Protein 7KMU (pdb70)

Sequence (281 aa):
GAIKVGTWGGNGGSEWDMGPAYRIDSVKINAGDIIDAIEITFTRYGLTETQHYGGTGGEPHEIAFEDDGEYIMSMEGHVVDYFGLTIIGKLTLTTNRRTFGPFGAYEGTPFSIPVAEGKIAGFFGRAGSFIDAIGVYLMMPNAGAIKVGTWGGNGGSSEWDMGPAYRRIDSVKINAGDIIDAIEITFTRYGLTETQHYGGTGGEPHHEIAFEDGEYIMSMEGHVVDDYFGLTIIGKLTLTTNRRTFGPFGAYEGTPFSIPVAEGKIAGFFGRRAGSFIDAIGVYLMPN

Solvent-accessible surface area: 12244 Å² total; per-residue (Å²): 88,31,13,32,0,6,54,15,28,7,144,36,40,77,79,24,82,6,12,54,3,172,127,18,32,21,2,57,0,17,6,41,77,4,0,13,1,0,38,0,28,0,16,62,215,73,138,87,75,70,63,84,25,23,12,146,33,35,116,70,60,125,11,71,28,83,144,52,13,65,2,61,16,0,80,7,32,28,4,101,40,170,65,91,71,0,0,0,42,0,10,0,37,6,57,124,90,90,14,21,95,29,22,66,66,110,48,78,33,4,29,0,34,4,56,71,3,39,3,2,0,0,16,4,76,12,40,76,49,0,12,0,0,0,0,14,4,75,61,111,154,47,23,10,31,0,6,58,13,27,6,140,37,35,80,147,23,78,7,11,48,4,175,120,18,31,19,1,59,0,19,10,42,70,4,0,11,1,0,37,0,28,2,17,57,201,80,123,85,71,73,70,82,27,23,12,145,33,38,112,74,77,117,8,67,32,89,102,58,15,64,2,66,19,1,77,8,31,25,4,96,32,177,62,90,65,0,0,0,43,0,11,1,36,6,58,124,92,85,15,24,98,26,22,66,80,111,47,77,36,4,30,0,37,5,60,63,4,50,3,3,0,0,15,4,65,12,42,73,46,0,10,0,0,0,0,12,6,55,64,102

B-factor: mean 17.25, std 9.94, range [6.24, 67.49]

Radius of gyration: 19.01 Å; Cα contacts (8 Å, |Δi|>4): 914; chains: 2; bounding box: 43×46×56 Å

Structure (mmCIF, N/CA/C/O backbone):
data_7KMU
#
_entry.id   7KMU
#
_cell.length_a   52.526
_cell.length_b   52.526
_cell.length_c   221.307
_cell.angle_alpha   90.000
_cell.angle_beta   90.000
_cell.angle_gamma   90.000
#
_symmetry.space_group_name_H-M   'P 43 21 2'
#
loop_
_entity.id
_entity.type
_entity.pdbx_description
1 polymer 'Jacalin-type lectin domain-containing protein'
2 non-polymer 1,2-ETHANEDIOL
3 water water
#
loop_
_atom_site.group_PDB
_atom_site.id
_atom_site.type_symbol
_atom_site.label_atom_id
_atom_site.label_alt_id
_atom_site.label_comp_id
_atom_site.label_asym_id
_atom_site.label_entity_id
_atom_site.label_seq_id
_atom_site.pdbx_PDB_ins_code
_atom_site.Cartn_x
_atom_site.Cartn_y
_atom_site.Cartn_z
_atom_site.occupancy
_atom_site.B_iso_or_equiv
_atom_site.auth_seq_id
_atom_site.auth_comp_id
_atom_site.auth_asym_id
_atom_site.auth_atom_id
_atom_site.pdbx_PDB_model_num
ATOM 1 N N . GLY A 1 3 ? -10.302 -9.871 -4.497 1.00 30.70 3 GLY A N 1
ATOM 2 C CA . GLY A 1 3 ? -9.703 -8.596 -4.118 1.00 30.22 3 GLY A CA 1
ATOM 3 C C . GLY A 1 3 ? -8.204 -8.531 -4.327 1.00 32.11 3 GLY A C 1
ATOM 4 O O . GLY A 1 3 ? -7.649 -7.442 -4.494 1.00 32.89 3 GLY A O 1
ATOM 5 N N . ALA A 1 4 ? -7.531 -9.695 -4.310 1.00 25.84 4 ALA A N 1
ATOM 6 C CA . ALA A 1 4 ? -6.084 -9.764 -4.492 1.00 23.89 4 ALA A CA 1
ATOM 7 C C . ALA A 1 4 ? -5.706 -9.979 -5.960 1.00 21.99 4 ALA A C 1
ATOM 8 O O . ALA A 1 4 ? -6.568 -10.278 -6.798 1.00 21.03 4 ALA A O 1
ATOM 10 N N . ILE A 1 5 ? -4.413 -9.779 -6.272 1.00 14.72 5 ILE A N 1
ATOM 11 C CA . ILE A 1 5 ? -3.856 -10.050 -7.591 1.00 12.13 5 ILE A CA 1
ATOM 12 C C . ILE A 1 5 ? -2.862 -11.163 -7.370 1.00 12.78 5 ILE A C 1
ATOM 13 O O . ILE A 1 5 ? -1.821 -10.954 -6.749 1.00 12.42 5 ILE A O 1
ATOM 18 N N . LYS A 1 6 ? -3.219 -12.355 -7.833 1.00 9.65 6 LYS A N 1
ATOM 19 C CA . LYS A 1 6 ? -2.412 -13.560 -7.672 1.00 9.50 6 LYS A CA 1
ATOM 20 C C . LYS A 1 6 ? -2.074 -14.122 -9.040 1.00 12.16 6 LYS A C 1
ATOM 21 O O . LYS A 1 6 ? -2.975 -14.360 -9.850 1.00 11.78 6 LYS A O 1
ATOM 27 N N . VAL A 1 7 ? -0.782 -14.322 -9.310 1.00 10.24 7 VAL A N 1
ATOM 28 C CA . VAL A 1 7 ? -0.323 -14.877 -10.577 1.00 9.24 7 VAL A CA 1
ATOM 29 C C . VAL A 1 7 ? 0.412 -16.174 -10.283 1.00 11.37 7 VAL A C 1
ATOM 30 O O . VAL A 1 7 ? 1.314 -16.222 -9.446 1.00 11.01 7 VAL A O 1
ATOM 34 N N . GLY A 1 8 ? -0.030 -17.224 -10.947 1.00 9.58 8 GLY A N 1
ATOM 35 C CA . GLY A 1 8 ? 0.499 -18.557 -10.751 1.00 9.48 8 GLY A CA 1
ATOM 36 C C . GLY A 1 8 ? -0.653 -19.522 -10.556 1.00 13.39 8 GLY A C 1
ATOM 37 O O . GLY A 1 8 ? -1.795 -19.139 -10.791 1.00 13.69 8 GLY A O 1
ATOM 38 N N . THR A 1 9 ? -0.392 -20.761 -10.118 1.00 10.04 9 THR A N 1
ATOM 39 C CA . THR A 1 9 ? 0.964 -21.245 -9.882 1.00 9.34 9 THR A CA 1
ATOM 40 C C . THR A 1 9 ? 1.604 -21.750 -11.168 1.00 11.82 9 THR A C 1
ATOM 41 O O . THR A 1 9 ? 0.923 -21.967 -12.191 1.00 11.33 9 THR A O 1
ATOM 45 N N . TRP A 1 10 ? 2.927 -21.934 -11.099 1.00 8.74 10 TRP A N 1
ATOM 46 C CA . TRP A 1 10 ? 3.728 -22.673 -12.066 1.00 8.71 10 TRP A CA 1
ATOM 47 C C . TRP A 1 10 ? 4.228 -23.871 -11.254 1.00 11.72 10 TRP A C 1
ATOM 48 O O . TRP A 1 10 ? 4.664 -23.690 -10.110 1.00 10.26 10 TRP A O 1
ATOM 59 N N . GLY A 1 11 ? 4.122 -25.076 -11.817 1.00 9.50 11 GLY A N 1
ATOM 60 C CA . GLY A 1 11 ? 4.562 -26.286 -11.134 1.00 10.12 11 GLY A CA 1
ATOM 61 C C . GLY A 1 11 ? 3.515 -27.378 -11.193 1.00 13.10 11 GLY A C 1
ATOM 62 O O . GLY A 1 11 ? 2.495 -27.239 -11.880 1.00 14.55 11 GLY A O 1
ATOM 63 N N . GLY A 1 12 ? 3.762 -28.439 -10.436 1.00 11.21 12 GLY A N 1
ATOM 64 C CA . GLY A 1 12 ? 2.893 -29.612 -10.398 1.00 12.17 12 GLY A CA 1
ATOM 65 C C . GLY A 1 12 ? 1.725 -29.588 -9.433 1.00 15.63 12 GLY A C 1
ATOM 66 O O . GLY A 1 12 ? 1.459 -28.582 -8.763 1.00 14.32 12 GLY A O 1
ATOM 67 N N . ASN A 1 13 ? 1.008 -30.730 -9.373 1.00 14.17 13 ASN A N 1
ATOM 68 C CA . ASN A 1 13 ? -0.180 -30.911 -8.537 1.00 14.54 13 ASN A CA 1
ATOM 69 C C . ASN A 1 13 ? 0.097 -31.683 -7.248 1.00 15.49 13 ASN A C 1
ATOM 70 O O . ASN A 1 13 ? -0.838 -31.936 -6.479 1.00 15.27 13 ASN A O 1
ATOM 75 N N . GLY A 1 14 ? 1.365 -32.004 -7.002 1.00 12.54 14 GLY A N 1
ATOM 76 C CA . GLY A 1 14 ? 1.788 -32.708 -5.793 1.00 12.46 14 GLY A CA 1
ATOM 77 C C . GLY A 1 14 ? 1.813 -31.806 -4.573 1.00 15.74 14 GLY A C 1
ATOM 78 O O . GLY A 1 14 ? 1.512 -30.612 -4.665 1.00 14.26 14 GLY A O 1
ATOM 79 N N . GLY A 1 15 ? 2.139 -32.390 -3.426 1.00 13.27 15 GLY A N 1
ATOM 80 C CA . GLY A 1 15 ? 2.221 -31.672 -2.160 1.00 13.03 15 GLY A CA 1
ATOM 81 C C . GLY A 1 15 ? 0.912 -31.086 -1.660 1.00 15.20 15 GLY A C 1
ATOM 82 O O . GLY A 1 15 ? -0.170 -31.418 -2.161 1.00 14.28 15 GLY A O 1
ATOM 83 N N . SER A 1 16 ? 1.009 -30.186 -0.665 1.00 12.26 16 SER A N 1
ATOM 84 C CA . SER A 1 16 ? -0.148 -29.511 -0.082 1.00 11.65 16 SER A CA 1
ATOM 85 C C . SER A 1 16 ? -0.093 -28.037 -0.408 1.00 13.51 16 SER A C 1
ATOM 86 O O . SER A 1 16 ? 1.001 -27.449 -0.447 1.00 13.10 16 SER A O 1
ATOM 89 N N . GLU A 1 17 ? -1.258 -27.422 -0.552 1.00 12.47 17 GLU A N 1
ATOM 90 C CA . GLU A 1 17 ? -1.350 -25.993 -0.819 1.00 13.03 17 GLU A CA 1
ATOM 91 C C . GLU A 1 17 ? -0.826 -25.182 0.368 1.00 14.83 17 GLU A C 1
ATOM 92 O O . GLU A 1 17 ? -1.050 -25.531 1.537 1.00 14.06 17 GLU A O 1
ATOM 94 N N . TRP A 1 18 ? -0.101 -24.106 0.054 1.00 11.10 18 TRP A N 1
ATOM 95 C CA . TRP A 1 18 ? 0.380 -23.170 1.060 1.00 10.93 18 TRP A CA 1
ATOM 96 C C . TRP A 1 18 ? 0.156 -21.771 0.540 1.00 12.98 18 TRP A C 1
ATOM 97 O O . TRP A 1 18 ? 0.065 -21.562 -0.672 1.00 12.40 18 TRP A O 1
ATOM 108 N N . ASP A 1 19 ? 0.012 -20.819 1.453 1.00 11.33 19 ASP A N 1
ATOM 109 C CA . ASP A 1 19 ? -0.322 -19.458 1.094 1.00 10.68 19 ASP A CA 1
ATOM 110 C C . ASP A 1 19 ? 0.134 -18.510 2.182 1.00 14.98 19 ASP A C 1
ATOM 111 O O . ASP A 1 19 ? -0.428 -18.485 3.275 1.00 16.07 19 ASP A O 1
ATOM 116 N N . MET A 1 20 ? 1.161 -17.721 1.875 1.00 11.21 20 MET A N 1
ATOM 117 C CA . MET A 1 20 ? 1.722 -16.736 2.789 1.00 11.11 20 MET A CA 1
ATOM 118 C C . MET A 1 20 ? 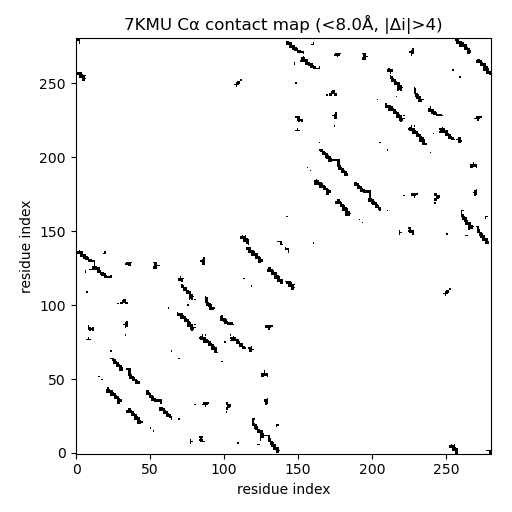0.810 -15.510 2.916 1.00 14.88 20 MET A C 1
ATOM 119 O O . MET A 1 20 ? 0.776 -14.861 3.967 1.00 14.73 20 MET A O 1
ATOM 124 N N . GLY A 1 21 ? 0.101 -15.186 1.845 1.00 12.70 21 GLY A N 1
ATOM 125 C CA . GLY A 1 21 ? -0.666 -13.953 1.753 1.00 12.41 21 GLY A CA 1
ATOM 126 C C . GLY A 1 21 ? 0.270 -12.799 1.403 1.00 14.19 21 GLY A C 1
ATOM 127 O O . GLY A 1 21 ? 1.501 -12.954 1.373 1.00 14.10 21 GLY A O 1
ATOM 128 N N . PRO A 1 22 ? -0.279 -11.608 1.117 1.00 12.69 22 PRO A N 1
ATOM 129 C CA . PRO A 1 22 ? 0.587 -10.460 0.811 1.00 12.21 22 PRO A CA 1
ATOM 130 C C . PRO A 1 22 ? 1.142 -9.829 2.094 1.00 15.45 22 PRO A C 1
ATOM 131 O O . PRO A 1 22 ? 0.487 -9.879 3.143 1.00 16.42 22 PRO A O 1
ATOM 135 N N . ALA A 1 23 ? 2.330 -9.236 2.020 1.00 12.27 23 ALA A N 1
ATOM 136 C CA . ALA A 1 23 ? 2.927 -8.585 3.188 1.00 13.07 23 ALA A CA 1
ATOM 137 C C . ALA A 1 23 ? 3.169 -7.120 2.901 1.00 17.67 23 ALA A C 1
ATOM 138 O O . ALA A 1 23 ? 3.410 -6.738 1.754 1.00 17.68 23 ALA A O 1
ATOM 140 N N . TYR A 1 24 ? 3.198 -6.311 3.959 1.00 14.85 24 TYR A N 1
ATOM 141 C CA . TYR A 1 24 ? 3.527 -4.891 3.852 1.00 14.06 24 TYR A CA 1
ATOM 142 C C . TYR A 1 24 ? 4.999 -4.752 3.414 1.00 15.82 24 TYR A C 1
ATOM 143 O O . TYR A 1 24 ? 5.335 -3.899 2.585 1.00 15.27 24 TYR A O 1
ATOM 152 N N . ARG A 1 25 ? 5.874 -5.609 3.969 1.00 13.56 25 ARG A N 1
ATOM 153 C CA . ARG A 1 25 ? 7.296 -5.598 3.671 1.00 13.25 25 ARG A CA 1
ATOM 154 C C . ARG A 1 25 ? 7.852 -7.007 3.801 1.00 15.34 25 ARG A C 1
ATOM 155 O O . ARG A 1 25 ? 7.532 -7.721 4.755 1.00 13.38 25 ARG A O 1
ATOM 163 N N . ILE A 1 26 ? 8.663 -7.419 2.823 1.00 12.67 26 ILE A N 1
ATOM 164 C CA . ILE A 1 26 ? 9.372 -8.692 2.884 1.00 12.26 26 ILE A CA 1
ATOM 165 C C . ILE A 1 26 ? 10.756 -8.358 3.429 1.00 14.74 26 ILE A C 1
ATOM 166 O O . ILE A 1 26 ? 11.468 -7.505 2.875 1.00 15.06 26 ILE A O 1
ATOM 171 N N . ASP A 1 27 ? 11.121 -8.999 4.541 1.00 12.03 27 ASP A N 1
ATOM 172 C CA . ASP A 1 27 ? 12.380 -8.730 5.237 1.00 11.60 27 ASP A CA 1
ATOM 173 C C . ASP A 1 27 ? 13.546 -9.569 4.747 1.00 15.49 27 ASP A C 1
ATOM 174 O O . ASP A 1 27 ? 14.648 -9.046 4.594 1.00 16.31 27 ASP A O 1
ATOM 179 N N . SER A 1 28 ? 13.319 -10.868 4.538 1.00 12.06 28 SER A N 1
ATOM 180 C CA . SER A 1 28 ? 14.379 -11.779 4.111 1.00 10.81 28 SER A CA 1
ATOM 181 C C . SER A 1 28 ? 13.781 -13.046 3.512 1.00 13.02 28 SER A C 1
ATOM 182 O O . SER A 1 28 ? 12.630 -13.397 3.797 1.00 11.16 28 SER A O 1
ATOM 185 N N . VAL A 1 29 ? 14.567 -13.721 2.649 1.00 10.15 29 VAL A N 1
ATOM 186 C CA . VAL A 1 29 ? 14.159 -14.962 2.007 1.00 10.04 29 VAL A CA 1
ATOM 187 C C . VAL A 1 29 ? 15.306 -15.938 2.110 1.00 12.74 29 VAL A C 1
ATOM 188 O O . VAL A 1 29 ? 16.468 -15.542 1.987 1.00 12.38 29 VAL A O 1
ATOM 192 N N . LYS A 1 30 ? 14.980 -17.197 2.374 1.00 9.56 30 LYS A N 1
ATOM 193 C CA . LYS A 1 30 ? 15.930 -18.295 2.372 1.00 9.82 30 LYS A CA 1
ATOM 194 C C . LYS A 1 30 ? 15.399 -19.369 1.433 1.00 12.87 30 LYS A C 1
ATOM 195 O O . LYS A 1 30 ? 14.266 -19.846 1.593 1.00 12.41 30 LYS A O 1
ATOM 201 N N . ILE A 1 31 ? 16.223 -19.758 0.457 1.00 9.90 31 ILE A N 1
ATOM 202 C CA . ILE A 1 31 ? 15.892 -20.849 -0.452 1.00 8.88 31 ILE A CA 1
ATOM 203 C C . ILE A 1 31 ? 16.853 -22.000 -0.185 1.00 11.32 31 ILE A C 1
ATOM 204 O O . ILE A 1 31 ? 18.053 -21.764 -0.139 1.00 12.33 31 ILE A O 1
ATOM 209 N N . ASN A 1 32 ? 16.328 -23.208 0.000 1.00 9.73 32 ASN A N 1
ATOM 210 C CA . ASN A 1 32 ? 17.155 -24.419 0.139 1.00 10.25 32 ASN A CA 1
ATOM 211 C C . ASN A 1 32 ? 17.060 -25.143 -1.178 1.00 12.19 32 ASN A C 1
ATOM 212 O O . ASN A 1 32 ? 15.954 -25.393 -1.681 1.00 10.91 32 ASN A O 1
ATOM 217 N N . ALA A 1 33 ? 18.226 -25.502 -1.740 1.00 11.98 33 ALA A N 1
ATOM 218 C CA . ALA A 1 33 ? 18.236 -26.155 -3.041 1.00 12.24 33 ALA A CA 1
ATOM 219 C C . ALA A 1 33 ? 19.432 -27.069 -3.200 1.00 14.86 33 ALA A C 1
ATOM 220 O O . ALA A 1 33 ? 20.499 -26.791 -2.664 1.00 14.18 33 ALA A O 1
ATOM 222 N N . GLY A 1 34 ? 19.229 -28.131 -3.963 1.00 13.59 34 GLY A N 1
ATOM 223 C CA . GLY A 1 34 ? 20.289 -29.058 -4.357 1.00 13.61 34 GLY A CA 1
ATOM 224 C C . GLY A 1 34 ? 20.120 -29.188 -5.850 1.00 16.19 34 GLY A C 1
ATOM 225 O O . GLY A 1 34 ? 20.252 -28.196 -6.582 1.00 15.74 34 GLY A O 1
ATOM 226 N N . ASP A 1 35 ? 19.705 -30.377 -6.304 1.00 14.53 35 ASP A N 1
ATOM 227 C CA . ASP A 1 35 ? 19.367 -30.560 -7.714 1.00 14.21 35 ASP A CA 1
ATOM 228 C C . ASP A 1 35 ? 18.078 -29.781 -8.023 1.00 15.33 35 ASP A C 1
ATOM 229 O O . ASP A 1 35 ? 17.895 -29.324 -9.150 1.00 14.23 35 ASP A O 1
ATOM 234 N N . ILE A 1 36 ? 17.174 -29.651 -7.030 1.00 11.98 36 ILE A N 1
ATOM 235 C CA . ILE A 1 36 ? 15.901 -28.948 -7.229 1.00 10.16 36 ILE A CA 1
ATOM 236 C C . ILE A 1 36 ? 15.647 -27.970 -6.056 1.00 11.97 36 ILE A C 1
ATOM 237 O O . ILE A 1 36 ? 16.522 -27.810 -5.205 1.00 11.94 36 ILE A O 1
ATOM 242 N N . ILE A 1 37 ? 14.462 -27.315 -6.017 1.00 10.04 37 ILE A N 1
ATOM 243 C CA . ILE A 1 37 ? 14.115 -26.397 -4.914 1.00 9.19 37 ILE A CA 1
ATOM 244 C C . ILE A 1 37 ? 13.391 -27.179 -3.812 1.00 10.83 37 ILE A C 1
ATOM 245 O O . ILE A 1 37 ? 12.235 -27.587 -3.965 1.00 10.66 37 ILE A O 1
ATOM 250 N N . ASP A 1 38 ? 14.103 -27.410 -2.709 1.00 9.95 38 ASP A N 1
ATOM 251 C CA . ASP A 1 38 ? 13.576 -28.151 -1.566 1.00 9.82 38 ASP A CA 1
ATOM 252 C C . ASP A 1 38 ? 12.650 -27.304 -0.715 1.00 12.38 38 ASP A C 1
ATOM 253 O O . ASP A 1 38 ? 11.650 -27.818 -0.208 1.00 11.59 38 ASP A O 1
ATOM 258 N N . ALA A 1 39 ? 13.004 -26.025 -0.511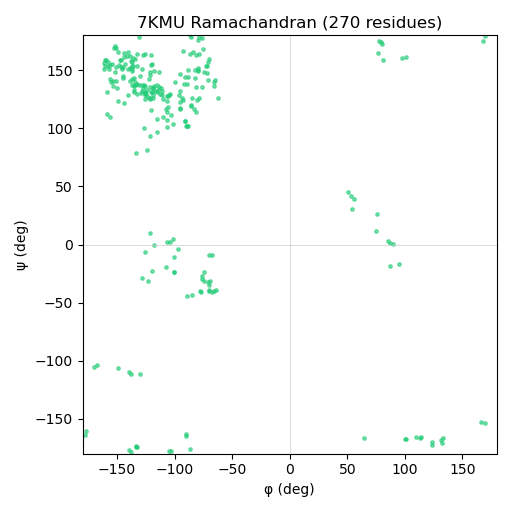 1.00 10.31 39 ALA A N 1
ATOM 259 C CA . ALA A 1 39 ? 12.243 -25.172 0.393 1.00 9.77 39 ALA A CA 1
ATOM 260 C C . ALA A 1 39 ? 12.408 -23.701 0.131 1.00 12.25 39 ALA A C 1
ATOM 261 O O . ALA A 1 39 ? 13.426 -23.251 -0.398 1.00 10.92 39 ALA A O 1
ATOM 263 N N . ILE A 1 40 ? 11.407 -22.931 0.590 1.00 10.19 40 ILE A N 1
ATOM 264 C CA . ILE A 1 40 ? 11.445 -21.476 0.591 1.00 10.80 40 ILE A CA 1
ATOM 265 C C . ILE A 1 40 ? 10.935 -21.014 1.955 1.00 13.75 40 ILE A C 1
ATOM 266 O O . ILE A 1 40 ? 9.932 -21.527 2.459 1.00 13.18 40 ILE A O 1
ATOM 271 N N . GLU A 1 41 ? 11.656 -20.085 2.559 1.00 10.30 41 GLU A N 1
ATOM 272 C CA . GLU A 1 41 ? 11.303 -19.515 3.855 1.00 10.00 41 GLU A CA 1
ATOM 273 C C . GLU A 1 41 ? 11.290 -18.014 3.699 1.00 12.19 41 GLU A C 1
ATOM 274 O O . GLU A 1 41 ? 12.206 -17.447 3.101 1.00 10.69 41 GLU A O 1
ATOM 280 N N . ILE A 1 42 ? 10.245 -17.361 4.229 1.00 9.65 42 ILE A N 1
ATOM 281 C CA . ILE A 1 42 ? 10.113 -15.911 4.110 1.00 9.11 42 ILE A CA 1
ATOM 282 C C . ILE A 1 42 ? 9.873 -15.279 5.480 1.00 11.35 42 ILE A C 1
ATOM 283 O O . ILE A 1 42 ? 8.997 -15.743 6.213 1.00 11.17 42 ILE A O 1
ATOM 288 N N . THR A 1 43 ? 10.630 -14.209 5.812 1.00 9.87 43 THR A N 1
ATOM 289 C CA . THR A 1 43 ? 10.368 -13.415 7.011 1.00 9.85 43 THR A CA 1
ATOM 290 C C . THR A 1 43 ? 9.771 -12.126 6.462 1.00 13.40 43 THR A C 1
ATOM 291 O O . THR A 1 43 ? 10.344 -11.505 5.555 1.00 11.58 43 THR A O 1
ATOM 295 N N . PHE A 1 44 ? 8.607 -11.736 6.979 1.00 10.73 44 PHE A N 1
ATOM 296 C CA . PHE A 1 44 ? 7.922 -10.560 6.460 1.00 9.65 44 PHE A CA 1
ATOM 297 C C . PHE A 1 44 ? 7.225 -9.812 7.596 1.00 12.29 44 PHE A C 1
ATOM 298 O O . PHE A 1 44 ? 7.029 -10.374 8.675 1.00 12.17 44 PHE A O 1
ATOM 306 N N . THR A 1 45 ? 6.819 -8.571 7.335 1.00 10.68 45 THR A N 1
ATOM 307 C CA . THR A 1 45 ? 6.145 -7.753 8.332 1.00 10.23 45 THR A CA 1
ATOM 308 C C . THR A 1 45 ? 4.827 -7.256 7.759 1.00 14.30 45 THR A C 1
ATOM 309 O O . THR A 1 45 ? 4.764 -6.851 6.592 1.00 14.68 45 THR A O 1
ATOM 313 N N . ARG A 1 46 ? 3.769 -7.309 8.578 1.00 10.88 46 ARG A N 1
ATOM 314 C CA . ARG A 1 46 ? 2.468 -6.771 8.214 1.00 10.62 46 ARG A CA 1
ATOM 315 C C . ARG A 1 46 ? 1.684 -6.437 9.462 1.00 11.77 46 ARG A C 1
ATOM 316 O O . ARG A 1 46 ? 1.768 -7.150 10.469 1.00 10.49 46 ARG A O 1
ATOM 324 N N . TYR A 1 47 ? 0.940 -5.322 9.398 1.00 10.43 47 TYR A N 1
ATOM 325 C CA . TYR A 1 47 ? 0.075 -4.838 10.488 1.00 10.03 47 TYR A CA 1
ATOM 326 C C . TYR A 1 47 ? 0.822 -4.688 11.806 1.00 12.05 47 TYR A C 1
ATOM 327 O O . TYR A 1 47 ? 0.235 -4.846 12.873 1.00 11.85 47 TYR A O 1
ATOM 336 N N . GLY A 1 48 ? 2.112 -4.374 11.712 1.00 9.81 48 GLY A N 1
ATOM 337 C CA . GLY A 1 48 ? 2.955 -4.121 12.874 1.00 9.71 48 GLY A CA 1
ATOM 338 C C . GLY A 1 48 ? 3.663 -5.325 13.462 1.00 13.75 48 GLY A C 1
ATOM 339 O O . GLY A 1 48 ? 4.384 -5.180 14.453 1.00 14.24 48 GLY A O 1
ATOM 340 N N . LEU A 1 49 ? 3.472 -6.514 12.865 1.00 11.09 49 LEU A N 1
ATOM 341 C CA . LEU A 1 49 ? 4.090 -7.743 13.367 1.00 11.62 49 LEU A CA 1
ATOM 342 C C . LEU A 1 49 ? 4.954 -8.426 12.318 1.00 13.65 49 LEU A C 1
ATOM 343 O O . LEU A 1 49 ? 4.580 -8.489 11.148 1.00 12.57 49 LEU A O 1
ATOM 348 N N . THR A 1 50 ? 6.074 -9.000 12.758 1.00 10.26 50 THR A N 1
ATOM 349 C CA . THR A 1 50 ? 6.988 -9.748 11.899 1.00 10.45 50 THR A CA 1
ATOM 350 C C . THR A 1 50 ? 6.708 -11.239 12.093 1.00 13.98 50 THR A C 1
ATOM 351 O O . THR A 1 50 ? 6.487 -11.692 13.220 1.00 13.76 50 THR A O 1
ATOM 355 N N . GLU A 1 51 ? 6.735 -11.999 11.000 1.00 12.08 51 GLU A N 1
ATOM 356 C CA . GLU A 1 51 ? 6.473 -13.428 11.025 1.00 12.47 51 GLU A CA 1
ATOM 357 C C . GLU A 1 51 ? 7.430 -14.150 10.072 1.00 13.24 51 GLU A C 1
ATOM 358 O O . GLU A 1 51 ? 7.862 -13.557 9.086 1.00 12.54 51 GLU A O 1
ATOM 364 N N . THR A 1 52 ? 7.760 -15.410 10.382 1.00 10.91 52 THR A N 1
ATOM 365 C CA . THR A 1 52 ? 8.561 -16.254 9.509 1.00 10.59 52 THR A CA 1
ATOM 366 C C . THR A 1 52 ? 7.734 -17.481 9.133 1.00 13.92 52 THR A C 1
ATOM 367 O O . THR A 1 52 ? 7.142 -18.127 10.007 1.00 13.32 52 THR A O 1
ATOM 371 N N . GLN A 1 53 ? 7.691 -17.808 7.828 1.00 10.46 53 GLN A N 1
ATOM 372 C CA . GLN A 1 53 ? 6.974 -18.986 7.352 1.00 10.29 53 GLN A CA 1
ATOM 373 C C . GLN A 1 53 ? 7.895 -19.812 6.463 1.00 13.13 53 GLN A C 1
ATOM 374 O O . GLN A 1 53 ? 8.550 -19.253 5.588 1.00 12.66 53 GLN A O 1
ATOM 380 N N . HIS A 1 54 ? 7.978 -21.127 6.721 1.00 12.40 54 HIS A N 1
ATOM 381 C CA . HIS A 1 54 ? 8.805 -22.070 5.961 1.00 11.50 54 HIS A CA 1
ATOM 382 C C . HIS A 1 54 ? 7.883 -23.012 5.202 1.00 14.50 54 HIS A C 1
ATOM 383 O O . HIS A 1 54 ? 6.916 -23.527 5.769 1.00 13.71 54 HIS A O 1
ATOM 390 N N . TYR A 1 55 ? 8.199 -23.242 3.913 1.00 11.73 55 TYR A N 1
ATOM 391 C CA . TYR A 1 55 ? 7.439 -24.114 3.023 1.00 11.57 55 TYR A CA 1
ATOM 392 C C . TYR A 1 55 ? 8.398 -25.104 2.377 1.00 13.88 55 TYR A C 1
ATOM 393 O O . TYR A 1 55 ? 9.491 -24.719 1.979 1.00 12.76 55 TYR A O 1
ATOM 402 N N . GLY A 1 56 ? 7.997 -26.367 2.295 1.00 12.03 56 GLY A N 1
ATOM 403 C CA . GLY A 1 56 ? 8.848 -27.406 1.729 1.00 12.17 56 GLY A CA 1
ATOM 404 C C . GLY A 1 56 ? 9.548 -28.253 2.773 1.00 17.37 56 GLY A C 1
ATOM 405 O O . GLY A 1 56 ? 9.222 -28.176 3.964 1.00 18.08 56 GLY A O 1
ATOM 406 N N . GLY A 1 57 ? 10.530 -29.029 2.322 1.00 14.16 57 GLY A N 1
ATOM 407 C CA . GLY A 1 57 ? 11.253 -29.981 3.153 1.00 15.16 57 GLY A CA 1
ATOM 408 C C . GLY A 1 57 ? 12.498 -29.494 3.861 1.00 16.57 57 GLY A C 1
ATOM 409 O O . GLY A 1 57 ? 12.737 -28.288 3.988 1.00 15.24 57 GLY A O 1
ATOM 410 N N . THR A 1 58 ? 13.314 -30.471 4.310 1.00 16.53 58 THR A N 1
ATOM 411 C CA . THR A 1 58 ? 14.522 -30.252 5.103 1.00 17.12 58 THR A CA 1
ATOM 412 C C . THR A 1 58 ? 15.821 -30.329 4.307 1.00 20.13 58 THR A C 1
ATOM 413 O O . THR A 1 58 ? 16.870 -29.947 4.827 1.00 20.73 58 THR A O 1
ATOM 417 N N . GLY A 1 59 ? 15.742 -30.801 3.065 1.00 16.25 59 GLY A N 1
ATOM 418 C CA . GLY A 1 59 ? 16.919 -30.975 2.228 1.00 16.03 59 GLY A CA 1
ATOM 419 C C . GLY A 1 59 ? 17.440 -29.715 1.575 1.00 18.10 59 GLY A C 1
ATOM 420 O O . GLY A 1 59 ? 16.846 -28.638 1.689 1.00 16.20 59 GLY A O 1
ATOM 421 N N . GLY A 1 60 ? 18.562 -29.870 0.886 1.00 15.32 60 GLY A N 1
ATOM 422 C CA . GLY A 1 60 ? 19.197 -28.805 0.131 1.00 13.92 60 GLY A CA 1
ATOM 423 C C . GLY A 1 60 ? 20.050 -27.848 0.931 1.00 17.24 60 GLY A C 1
ATOM 424 O O . GLY A 1 60 ? 19.906 -27.707 2.153 1.00 16.82 60 GLY A O 1
ATOM 425 N N . GLU A 1 61 ? 20.954 -27.181 0.220 1.00 13.45 61 GLU A N 1
ATOM 426 C CA . GLU A 1 61 ? 21.852 -26.195 0.778 1.00 13.38 61 GLU A CA 1
ATOM 427 C C . GLU A 1 61 ? 21.102 -24.860 0.908 1.00 16.32 61 GLU A C 1
ATOM 428 O O . GLU A 1 61 ? 20.415 -24.444 -0.044 1.00 13.47 61 GLU A O 1
ATOM 434 N N . PRO A 1 62 ? 21.237 -24.158 2.051 1.00 13.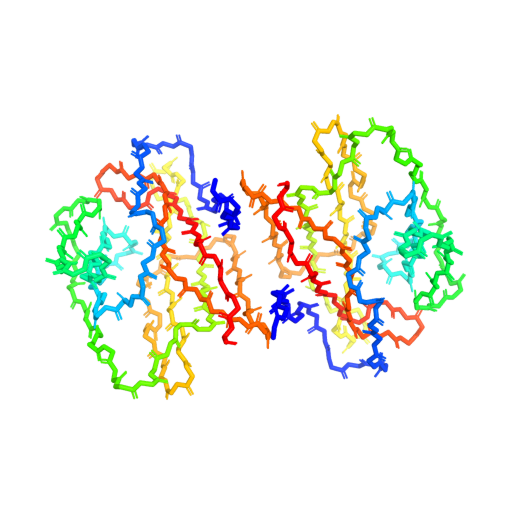61 62 PRO A N 1
ATOM 435 C CA . PRO A 1 62 ? 20.525 -22.883 2.206 1.00 13.96 62 PRO A CA 1
ATOM 436 C C . PRO A 1 62 ? 21.235 -21.706 1.551 1.00 16.76 62 PRO A C 1
ATOM 437 O O . PRO A 1 62 ? 22.466 -21.659 1.479 1.00 17.15 62 PRO A O 1
ATOM 441 N N . HIS A 1 63 ? 20.438 -20.727 1.101 1.00 13.09 63 HIS A N 1
ATOM 442 C CA . HIS A 1 63 ? 20.897 -19.489 0.497 1.00 12.55 63 HIS A CA 1
ATOM 443 C C . HIS A 1 63 ? 19.969 -18.429 1.052 1.00 15.39 63 HIS A C 1
ATOM 444 O O . HIS A 1 63 ? 18.756 -18.625 0.997 1.00 13.19 63 HIS A O 1
ATOM 451 N N . GLU A 1 64 ? 20.516 -17.336 1.599 1.00 13.10 64 GLU A N 1
ATOM 452 C CA . GLU A 1 64 ? 19.718 -16.310 2.264 1.00 13.51 64 GLU A CA 1
ATOM 453 C C . GLU A 1 64 ? 20.030 -14.901 1.785 1.00 16.78 64 GLU A C 1
ATOM 454 O O . GLU A 1 64 ? 21.185 -14.570 1.495 1.00 17.68 64 GLU A O 1
ATOM 460 N N . ILE A 1 65 ? 18.988 -14.055 1.734 1.00 13.00 65 ILE A N 1
ATOM 461 C CA . ILE A 1 65 ? 19.102 -12.639 1.379 1.00 12.69 65 ILE A CA 1
ATOM 462 C C . ILE A 1 65 ? 18.319 -11.823 2.402 1.00 16.95 65 ILE A C 1
ATOM 463 O O . ILE A 1 65 ? 17.166 -12.155 2.684 1.00 16.24 65 ILE A O 1
ATOM 468 N N . ALA A 1 66 ? 18.945 -10.782 2.971 1.00 15.04 66 ALA A N 1
ATOM 469 C CA . ALA A 1 66 ? 18.268 -9.863 3.890 1.00 15.55 66 ALA A CA 1
ATOM 470 C C . ALA A 1 66 ? 18.051 -8.582 3.088 1.00 16.69 66 ALA A C 1
ATOM 471 O O . ALA A 1 66 ? 19.017 -7.972 2.611 1.00 16.18 66 ALA A O 1
ATOM 473 N N . PHE A 1 67 ? 16.787 -8.193 2.882 1.00 12.56 67 PHE A N 1
ATOM 474 C CA . PHE A 1 67 ? 16.485 -7.044 2.055 1.00 13.05 67 PHE A CA 1
ATOM 475 C C . PHE A 1 67 ? 16.875 -5.724 2.697 1.00 16.55 67 PHE A C 1
ATOM 476 O O . PHE A 1 67 ? 16.757 -5.545 3.913 1.00 16.90 67 PHE A O 1
ATOM 484 N N . GLU A 1 68 ? 17.376 -4.817 1.862 1.00 13.36 68 GLU A N 1
ATOM 485 C CA . GLU A 1 68 ? 17.754 -3.486 2.314 1.00 13.00 68 GLU A CA 1
ATOM 486 C C . GLU A 1 68 ? 16.488 -2.660 2.443 1.00 18.14 68 GLU A C 1
ATOM 487 O O . GLU A 1 68 ? 15.439 -3.033 1.891 1.00 17.73 68 GLU A O 1
ATOM 493 N N . ASP A 1 69 ? 16.565 -1.522 3.156 1.00 15.39 69 ASP A N 1
ATOM 494 C CA A ASP A 1 69 ? 15.433 -0.606 3.258 0.50 15.90 69 ASP A CA 1
ATOM 495 C CA B ASP A 1 69 ? 15.409 -0.643 3.246 0.50 15.45 69 ASP A CA 1
ATOM 496 C C . ASP A 1 69 ? 15.196 -0.040 1.844 1.00 19.90 69 ASP A C 1
ATOM 497 O O . ASP A 1 69 ? 16.149 0.395 1.195 1.00 20.06 69 ASP A O 1
ATOM 506 N N . GLY A 1 70 ? 13.962 -0.106 1.351 1.00 17.97 70 GLY A N 1
ATOM 507 C CA . GLY A 1 70 ? 13.637 0.379 0.012 1.00 17.42 70 GLY A CA 1
ATOM 508 C C . GLY A 1 70 ? 13.855 -0.661 -1.082 1.00 20.74 70 GLY A C 1
ATOM 509 O O . GLY A 1 70 ? 13.681 -0.351 -2.265 1.00 21.35 70 GLY A O 1
ATOM 510 N N . GLU A 1 71 ? 14.279 -1.888 -0.698 1.00 15.56 71 GLU A N 1
ATOM 511 C CA . GLU A 1 71 ? 14.508 -2.988 -1.642 1.00 14.72 71 GLU A CA 1
ATOM 512 C C . GLU A 1 71 ? 13.265 -3.872 -1.673 1.00 17.28 71 GLU A C 1
ATOM 513 O O . GLU A 1 71 ? 12.751 -4.273 -0.625 1.00 17.33 71 GLU A O 1
ATOM 519 N N . TYR A 1 72 ? 12.757 -4.132 -2.886 1.00 13.32 72 TYR A N 1
ATOM 520 C CA . TYR A 1 72 ? 11.547 -4.937 -3.078 1.00 12.08 72 TYR A CA 1
ATOM 521 C C . TYR A 1 72 ? 11.752 -5.942 -4.195 1.00 12.30 72 TYR A C 1
ATOM 522 O O . TYR A 1 72 ? 12.620 -5.754 -5.044 1.00 12.38 72 TYR A O 1
ATOM 531 N N . ILE A 1 73 ? 10.934 -6.993 -4.211 1.00 9.71 73 ILE A N 1
ATOM 532 C CA . ILE A 1 73 ? 11.045 -8.032 -5.238 1.00 8.68 73 ILE A CA 1
ATOM 533 C C . ILE A 1 73 ? 10.357 -7.569 -6.514 1.00 11.07 73 ILE A C 1
ATOM 534 O O . ILE A 1 73 ? 9.183 -7.197 -6.482 1.00 11.15 73 ILE A O 1
ATOM 539 N N . MET A 1 74 ? 11.109 -7.571 -7.619 1.00 9.64 74 MET A N 1
ATOM 540 C CA . MET A 1 74 ? 10.683 -7.104 -8.947 1.00 11.79 74 MET A CA 1
ATOM 541 C C . MET A 1 74 ? 10.450 -8.227 -9.935 1.00 12.67 74 MET A C 1
ATOM 542 O O . MET A 1 74 ? 9.856 -7.979 -10.981 1.00 12.75 74 MET A O 1
ATOM 547 N N . SER A 1 75 ? 10.995 -9.423 -9.686 1.00 8.71 75 SER A N 1
ATOM 548 C CA . SER A 1 75 ? 10.828 -10.518 -10.644 1.00 8.01 75 SER A CA 1
ATOM 549 C C . SER A 1 75 ? 11.091 -11.842 -9.976 1.00 10.51 75 SER A C 1
ATOM 550 O O . SER A 1 75 ? 11.807 -11.919 -8.977 1.00 9.38 75 SER A O 1
ATOM 553 N N . MET A 1 76 ? 10.471 -12.894 -10.523 1.00 7.92 76 MET A N 1
ATOM 554 C CA . MET A 1 76 ? 10.727 -14.270 -10.141 1.00 7.29 76 MET A CA 1
ATOM 555 C C . MET A 1 76 ? 10.837 -15.057 -11.429 1.00 10.19 76 MET A C 1
ATOM 556 O O . MET A 1 76 ? 10.048 -14.835 -12.345 1.00 9.48 76 MET A O 1
ATOM 561 N N . GLU A 1 77 ? 11.819 -15.953 -11.531 1.00 8.09 77 GLU A N 1
ATOM 562 C CA . GLU A 1 77 ? 11.927 -16.788 -12.729 1.00 8.36 77 GLU A CA 1
ATOM 563 C C . GLU A 1 77 ? 12.462 -18.159 -12.347 1.00 9.74 77 GLU A C 1
ATOM 564 O O . GLU A 1 77 ? 13.187 -18.292 -11.361 1.00 9.52 77 GLU A O 1
ATOM 570 N N . GLY A 1 78 ? 12.118 -19.170 -13.127 1.00 7.08 78 GLY A N 1
ATOM 571 C CA . GLY A 1 78 ? 12.621 -20.497 -12.814 1.00 7.91 78 GLY A CA 1
ATOM 572 C C . GLY A 1 78 ? 12.203 -21.521 -13.825 1.00 10.00 78 GLY A C 1
ATOM 573 O O . GLY A 1 78 ? 11.811 -21.172 -14.938 1.00 9.17 78 GLY A O 1
ATOM 574 N N . HIS A 1 79 ? 12.265 -22.788 -13.426 1.00 8.93 79 HIS A N 1
ATOM 575 C CA . HIS A 1 79 ? 11.904 -23.901 -14.292 1.00 8.22 79 HIS A CA 1
ATOM 576 C C . HIS A 1 79 ? 11.006 -24.856 -13.562 1.00 9.54 79 HIS A C 1
ATOM 577 O O . HIS A 1 79 ? 11.273 -25.192 -12.397 1.00 9.69 79 HIS A O 1
ATOM 584 N N . VAL A 1 80 ? 9.973 -25.340 -14.277 1.00 7.96 80 VAL A N 1
ATOM 585 C CA . VAL A 1 80 ? 9.102 -26.425 -13.843 1.00 7.61 80 VAL A CA 1
ATOM 586 C C . VAL A 1 80 ? 9.770 -27.658 -14.456 1.00 11.69 80 VAL A C 1
ATOM 587 O O . VAL A 1 80 ? 10.035 -27.695 -15.669 1.00 11.59 80 VAL A O 1
ATOM 591 N N . VAL A 1 81 ? 10.100 -28.638 -13.612 1.00 9.89 81 VAL A N 1
ATOM 592 C CA . VAL A 1 81 ? 10.887 -29.788 -14.061 1.00 9.42 81 VAL A CA 1
ATOM 593 C C . VAL A 1 81 ? 10.276 -31.119 -13.747 1.00 14.07 81 VAL A C 1
ATOM 594 O O . VAL A 1 81 ? 9.425 -31.229 -12.869 1.00 13.12 81 VAL A O 1
ATOM 598 N N . ASP A 1 82 ? 10.780 -32.157 -14.440 1.00 13.24 82 ASP A N 1
ATOM 599 C CA . ASP A 1 82 ? 10.465 -33.544 -14.149 1.00 13.30 82 ASP A CA 1
ATOM 600 C C . ASP A 1 82 ? 11.619 -34.003 -13.238 1.00 16.68 82 ASP A C 1
ATOM 601 O O . ASP A 1 82 ? 12.780 -34.008 -13.653 1.00 15.42 82 ASP A O 1
ATOM 606 N N . TYR A 1 83 ? 11.307 -34.367 -11.984 1.00 16.16 83 TYR A N 1
ATOM 607 C CA . TYR A 1 83 ? 12.304 -34.835 -11.032 1.00 16.90 83 TYR A CA 1
ATOM 608 C C . TYR A 1 83 ? 11.913 -36.234 -10.584 1.00 23.48 83 TYR A C 1
ATOM 609 O O . TYR A 1 83 ? 11.086 -36.396 -9.682 1.00 22.47 83 TYR A O 1
ATOM 618 N N . PHE A 1 84 ? 12.470 -37.248 -11.274 1.00 23.16 84 PHE A N 1
ATOM 619 C CA . PHE A 1 84 ? 12.182 -38.669 -11.036 1.00 23.62 84 PHE A CA 1
ATOM 620 C C . PHE A 1 84 ? 10.669 -38.956 -11.019 1.00 26.92 84 PHE A C 1
ATOM 621 O O . PHE A 1 84 ? 10.161 -39.647 -10.127 1.00 26.00 84 PHE A O 1
ATOM 629 N N . GLY A 1 85 ? 9.966 -38.391 -12.002 1.00 23.98 85 GLY A N 1
ATOM 630 C CA . GLY A 1 85 ? 8.527 -38.552 -12.152 1.00 23.28 85 GLY A CA 1
ATOM 631 C C . GLY A 1 85 ? 7.673 -37.463 -11.532 1.00 25.16 85 GLY A C 1
ATOM 632 O O . GLY A 1 85 ? 6.496 -37.355 -11.871 1.00 26.14 85 GLY A O 1
ATOM 633 N N . LEU A 1 86 ? 8.247 -36.652 -10.622 1.00 19.74 86 LEU A N 1
ATOM 634 C CA . LEU A 1 86 ? 7.504 -35.559 -9.973 1.00 18.43 86 LEU A CA 1
ATOM 635 C C . LEU A 1 86 ? 7.602 -34.283 -10.806 1.00 20.76 86 LEU A C 1
ATOM 636 O O . LEU A 1 86 ? 8.675 -34.008 -11.343 1.00 22.46 86 LEU A O 1
ATOM 641 N N . THR A 1 87 ? 6.521 -33.475 -10.858 1.00 14.33 87 THR A N 1
ATOM 642 C CA . THR A 1 87 ? 6.529 -32.176 -11.571 1.00 12.45 87 THR A CA 1
ATOM 643 C C . THR A 1 87 ? 6.695 -31.107 -10.498 1.00 13.36 87 THR A C 1
ATOM 644 O O . THR A 1 87 ? 5.750 -30.822 -9.760 1.00 13.68 87 THR A O 1
ATOM 648 N N . ILE A 1 88 ? 7.902 -30.543 -10.379 1.00 10.34 88 ILE A N 1
ATOM 649 C CA . ILE A 1 88 ? 8.209 -29.612 -9.288 1.00 9.76 88 ILE A CA 1
ATOM 650 C C . ILE A 1 88 ? 9.017 -28.410 -9.765 1.00 12.15 88 ILE A C 1
ATOM 651 O O . ILE A 1 88 ? 9.344 -28.324 -10.945 1.00 11.15 88 ILE A O 1
ATOM 656 N N . ILE A 1 89 ? 9.382 -27.514 -8.843 1.00 8.49 89 ILE A N 1
ATOM 657 C CA . ILE A 1 89 ? 10.239 -26.380 -9.196 1.00 7.74 89 ILE A CA 1
ATOM 658 C C . ILE A 1 89 ? 11.700 -26.839 -9.099 1.00 11.26 89 ILE A C 1
ATOM 659 O O . ILE A 1 89 ? 12.150 -27.245 -8.026 1.00 10.82 89 ILE A O 1
ATOM 664 N N . GLY A 1 90 ? 12.424 -26.784 -10.223 1.00 9.52 90 GLY A N 1
ATOM 665 C CA . GLY A 1 90 ? 13.810 -27.249 -10.278 1.00 10.11 90 GLY A CA 1
ATOM 666 C C . GLY A 1 90 ? 14.877 -26.175 -10.205 1.00 11.83 90 GLY A C 1
ATOM 667 O O . GLY A 1 90 ? 16.029 -26.458 -9.859 1.00 12.75 90 GLY A O 1
ATOM 668 N N . LYS A 1 91 ? 14.519 -24.935 -10.588 1.00 9.05 91 LYS A N 1
ATOM 669 C CA . LYS A 1 91 ? 15.430 -23.796 -10.577 1.00 8.36 91 LYS A CA 1
ATOM 670 C C . LYS A 1 91 ? 14.600 -22.577 -10.198 1.00 11.25 91 LYS A C 1
ATOM 671 O O . LYS A 1 91 ? 13.432 -22.499 -10.581 1.00 10.08 91 LYS A O 1
ATOM 677 N N . LEU A 1 92 ? 15.201 -21.635 -9.449 1.00 8.70 92 LEU A N 1
ATOM 678 C CA . LEU A 1 92 ? 14.494 -20.428 -9.004 1.00 8.65 92 LEU A CA 1
ATOM 679 C C . LEU A 1 92 ? 15.451 -19.271 -8.769 1.00 10.99 92 LEU A C 1
ATOM 680 O O . LEU A 1 92 ? 16.544 -19.465 -8.221 1.00 10.43 92 LEU A O 1
ATOM 685 N N . THR A 1 93 ? 15.006 -18.063 -9.155 1.00 9.31 93 THR A N 1
ATOM 686 C CA . THR A 1 93 ? 15.695 -16.796 -8.977 1.00 8.30 93 THR A CA 1
ATOM 687 C C . THR A 1 93 ? 14.674 -15.752 -8.560 1.00 11.64 93 THR A C 1
ATOM 688 O O . THR A 1 93 ? 13.551 -15.743 -9.085 1.00 10.74 93 THR A O 1
ATOM 692 N N . LEU A 1 94 ? 15.066 -14.867 -7.636 1.00 8.94 94 LEU A N 1
ATOM 693 C CA . LEU A 1 94 ? 14.291 -13.687 -7.281 1.00 8.20 94 LEU A CA 1
ATOM 694 C C . LEU A 1 94 ? 15.182 -12.507 -7.619 1.00 11.00 94 LEU A C 1
ATOM 695 O O . LEU A 1 94 ? 16.383 -12.543 -7.319 1.00 11.35 94 LEU A O 1
ATOM 700 N N . THR A 1 95 ? 14.625 -11.480 -8.265 1.00 7.95 95 THR A N 1
ATOM 701 C CA . THR A 1 95 ? 15.391 -10.273 -8.588 1.00 7.85 95 THR A CA 1
ATOM 702 C C . THR A 1 95 ? 14.728 -9.106 -7.896 1.00 11.91 95 THR A C 1
ATOM 703 O O . THR A 1 95 ? 13.505 -8.978 -7.926 1.00 11.11 95 THR A O 1
ATOM 707 N N . THR A 1 96 ? 15.528 -8.251 -7.249 1.00 10.74 96 THR A N 1
ATOM 708 C CA . THR A 1 96 ? 14.981 -7.066 -6.617 1.00 11.30 96 THR A CA 1
ATOM 709 C C . THR A 1 96 ? 15.331 -5.851 -7.480 1.00 15.69 96 THR A C 1
ATOM 710 O O . THR A 1 96 ? 15.956 -5.998 -8.535 1.00 15.64 96 THR A O 1
ATOM 714 N N . ASN A 1 97 ? 14.950 -4.646 -7.024 1.00 14.09 97 ASN A N 1
ATOM 715 C CA . ASN A 1 97 ? 15.301 -3.412 -7.725 1.00 15.06 97 ASN A CA 1
ATOM 716 C C . ASN A 1 97 ? 16.817 -3.136 -7.674 1.00 20.00 97 ASN A C 1
ATOM 717 O O . ASN A 1 97 ? 17.308 -2.233 -8.376 1.00 20.09 97 ASN A O 1
ATOM 722 N N . ARG A 1 98 ? 17.564 -3.927 -6.872 1.00 16.51 98 ARG A N 1
ATOM 723 C CA . ARG A 1 98 ? 19.002 -3.724 -6.694 1.00 17.00 98 ARG A CA 1
ATOM 724 C C . ARG A 1 98 ? 19.890 -4.943 -6.898 1.00 19.94 98 ARG A C 1
ATOM 725 O O . ARG A 1 98 ? 21.065 -4.769 -7.225 1.00 19.46 98 ARG A O 1
ATOM 733 N N . ARG A 1 99 ? 19.382 -6.171 -6.642 1.00 15.89 99 ARG A N 1
ATOM 734 C CA . ARG A 1 99 ? 20.222 -7.370 -6.701 1.00 14.32 99 ARG A CA 1
ATOM 735 C C . ARG A 1 99 ? 19.535 -8.579 -7.323 1.00 15.83 99 ARG A C 1
ATOM 736 O O . ARG A 1 99 ? 18.310 -8.605 -7.420 1.00 14.97 99 ARG A O 1
ATOM 744 N N . THR A 1 100 ? 20.332 -9.605 -7.677 1.00 12.65 100 THR A N 1
ATOM 745 C CA . THR A 1 100 ? 19.827 -10.891 -8.159 1.00 11.12 100 THR A CA 1
ATOM 746 C C . THR A 1 100 ? 20.122 -11.945 -7.089 1.00 14.73 100 THR A C 1
ATOM 747 O O . THR A 1 100 ? 21.269 -12.077 -6.648 1.00 15.63 100 TH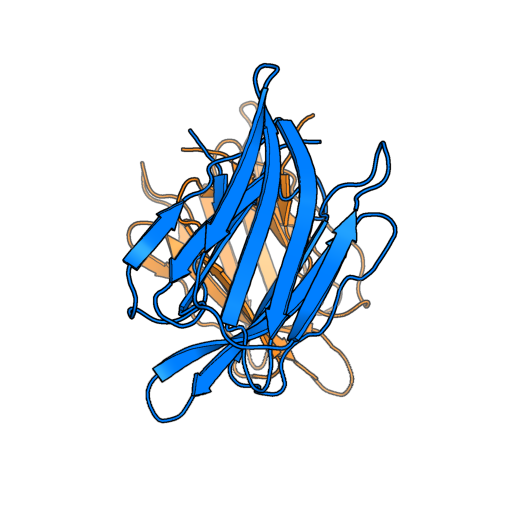R A O 1
ATOM 751 N N . PHE A 1 101 ? 19.094 -12.716 -6.697 1.00 10.72 101 PHE A N 1
ATOM 752 C CA . PHE A 1 101 ? 19.199 -13.782 -5.713 1.00 9.45 101 PHE A CA 1
ATOM 753 C C . PHE A 1 101 ? 18.894 -15.085 -6.448 1.00 12.73 101 PHE A C 1
ATOM 754 O O . PHE A 1 101 ? 17.728 -15.441 -6.677 1.00 11.61 101 PHE A O 1
ATOM 762 N N . GLY A 1 102 ? 19.961 -15.757 -6.850 1.00 11.69 102 GLY A N 1
ATOM 763 C CA . GLY A 1 102 ? 19.882 -16.981 -7.633 1.00 11.64 102 GLY A CA 1
ATOM 764 C C . GLY A 1 102 ? 20.655 -16.853 -8.935 1.00 14.16 102 GLY A C 1
ATOM 765 O O . GLY A 1 102 ? 21.370 -15.864 -9.133 1.00 14.87 102 GLY A O 1
ATOM 766 N N . PRO A 1 103 ? 20.548 -17.847 -9.846 1.00 10.74 103 PRO A N 1
ATOM 767 C CA . PRO A 1 103 ? 19.689 -19.033 -9.759 1.00 10.95 103 PRO A CA 1
ATOM 768 C C . PRO A 1 103 ? 20.165 -20.091 -8.785 1.00 12.91 103 PRO A C 1
ATOM 769 O O . PRO A 1 103 ? 21.379 -20.269 -8.588 1.00 14.53 103 PRO A O 1
ATOM 773 N N . PHE A 1 104 ? 19.198 -20.803 -8.195 1.00 10.03 104 PHE A N 1
ATOM 774 C CA . PHE A 1 104 ? 19.459 -21.935 -7.316 1.00 9.60 104 PHE A CA 1
ATOM 775 C C . PHE A 1 104 ? 18.762 -23.126 -7.928 1.00 12.58 104 PHE A C 1
ATOM 776 O O . PHE A 1 104 ? 17.741 -22.971 -8.602 1.00 11.07 104 PHE A O 1
ATOM 784 N N . GLY A 1 105 ? 19.334 -24.307 -7.734 1.00 11.02 105 GLY A N 1
ATOM 785 C CA . GLY A 1 105 ? 18.794 -25.526 -8.324 1.00 11.18 105 GLY A CA 1
ATOM 786 C C . GLY A 1 105 ? 19.588 -25.905 -9.564 1.00 14.28 105 GLY A C 1
ATOM 787 O O . GLY A 1 105 ? 20.290 -25.068 -10.145 1.00 14.53 105 GLY A O 1
ATOM 788 N N . ALA A 1 106 ? 19.480 -27.165 -9.996 1.00 12.14 106 ALA A N 1
ATOM 789 C CA . ALA A 1 106 ? 20.277 -27.644 -11.140 1.00 13.26 106 ALA A CA 1
ATOM 790 C C . ALA A 1 106 ? 19.470 -28.268 -12.279 1.00 16.20 106 ALA A C 1
ATOM 791 O O . ALA A 1 106 ? 20.054 -28.627 -13.317 1.00 16.17 106 ALA A O 1
ATOM 793 N N . TYR A 1 107 ? 18.159 -28.444 -12.085 1.00 11.22 107 TYR A N 1
ATOM 794 C CA . TYR A 1 107 ? 17.292 -29.048 -13.088 1.00 10.80 107 TYR A CA 1
ATOM 795 C C . TYR A 1 107 ? 16.605 -27.999 -13.926 1.00 14.37 107 TYR A C 1
ATOM 796 O O . TYR A 1 107 ? 16.279 -26.919 -13.420 1.00 15.21 107 TYR A O 1
ATOM 805 N N . GLU A 1 108 ? 16.370 -28.313 -15.202 1.00 10.49 108 GLU A N 1
ATOM 806 C CA . GLU A 1 108 ? 15.649 -27.434 -16.110 1.00 9.94 108 GLU A CA 1
ATOM 807 C C . GLU A 1 108 ? 14.482 -28.193 -16.738 1.00 13.10 108 GLU A C 1
ATOM 808 O O . GLU A 1 108 ? 14.417 -29.426 -16.660 1.00 11.59 108 GLU A O 1
ATOM 814 N N . GLY A 1 109 ? 13.547 -27.458 -17.320 1.00 10.37 109 GLY A N 1
ATOM 815 C CA . GLY A 1 109 ? 12.381 -28.051 -17.942 1.00 10.24 109 GLY A CA 1
ATOM 816 C C . GLY A 1 109 ? 11.652 -27.030 -18.770 1.00 13.80 109 GLY A C 1
ATOM 817 O O . GLY A 1 109 ? 12.108 -26.668 -19.863 1.00 15.01 109 GLY A O 1
ATOM 818 N N . THR A 1 110 ? 10.533 -26.547 -18.233 1.00 9.68 110 THR A N 1
ATOM 819 C CA . THR A 1 110 ? 9.712 -25.514 -18.864 1.00 9.28 110 THR A CA 1
ATOM 820 C C . THR A 1 110 ? 9.941 -24.225 -18.074 1.00 11.68 110 THR A C 1
ATOM 821 O O . THR A 1 110 ? 9.535 -24.140 -16.906 1.00 11.48 110 THR A O 1
ATOM 825 N N . PRO A 1 111 ? 10.548 -23.193 -18.689 1.00 8.72 111 PRO A N 1
ATOM 826 C CA . PRO A 1 111 ? 10.779 -21.959 -17.942 1.00 9.00 111 PRO A CA 1
ATOM 827 C C . PRO A 1 111 ? 9.513 -21.155 -17.686 1.00 10.26 111 PRO A C 1
ATOM 828 O O . PRO A 1 111 ? 8.531 -21.215 -18.443 1.00 11.10 111 PRO A O 1
ATOM 832 N N . PHE A 1 112 ? 9.562 -20.370 -16.606 1.00 8.24 112 PHE A N 1
ATOM 833 C CA . PHE A 1 112 ? 8.539 -19.381 -16.277 1.00 7.52 112 PHE A CA 1
ATOM 834 C C . PHE A 1 112 ? 9.258 -18.129 -15.778 1.00 9.39 112 PHE A C 1
ATOM 835 O O . PHE A 1 112 ? 10.378 -18.198 -15.264 1.00 8.73 112 PHE A O 1
ATOM 843 N N . SER A 1 113 ? 8.622 -16.975 -15.972 1.00 7.88 113 SER A N 1
ATOM 844 C CA . SER A 1 113 ? 9.167 -15.709 -15.526 1.00 7.35 113 SER A CA 1
ATOM 845 C C . SER A 1 113 ? 8.056 -14.716 -15.326 1.00 9.57 113 SER A C 1
ATOM 846 O O . SER A 1 113 ? 7.120 -14.638 -16.136 1.00 9.50 113 SER A O 1
ATOM 849 N N . ILE A 1 114 ? 8.174 -13.942 -14.256 1.00 7.80 114 ILE A N 1
ATOM 850 C CA . ILE A 1 114 ? 7.187 -12.923 -13.949 1.00 7.93 114 ILE A CA 1
ATOM 851 C C . ILE A 1 114 ? 7.901 -11.599 -13.593 1.00 10.75 114 ILE A C 1
ATOM 852 O O . ILE A 1 114 ? 7.994 -11.212 -12.422 1.00 11.84 114 ILE A O 1
ATOM 857 N N . PRO A 1 115 ? 8.362 -10.865 -14.632 1.00 8.50 115 PRO A N 1
ATOM 858 C CA . PRO A 1 115 ? 8.975 -9.554 -14.385 1.00 8.24 115 PRO A CA 1
ATOM 859 C C . PRO A 1 115 ? 7.874 -8.542 -14.093 1.00 10.64 115 PRO A C 1
ATOM 860 O O . PRO A 1 115 ? 6.823 -8.550 -14.752 1.00 11.27 115 PRO A O 1
ATOM 864 N N . VAL A 1 116 ? 8.076 -7.707 -13.074 1.00 8.26 116 VAL A N 1
ATOM 865 C CA . VAL A 1 116 ? 7.091 -6.701 -12.694 1.00 7.44 116 VAL A CA 1
ATOM 866 C C . VAL A 1 116 ? 7.631 -5.339 -13.124 1.00 10.91 116 VAL A C 1
ATOM 867 O O . VAL A 1 116 ? 8.616 -4.855 -12.550 1.00 12.00 116 VAL A O 1
ATOM 871 N N . ALA A 1 117 ? 7.040 -4.766 -14.184 1.00 8.96 117 ALA A N 1
ATOM 872 C CA . ALA A 1 117 ? 7.454 -3.468 -14.735 1.00 9.24 117 ALA A CA 1
ATOM 873 C C . ALA A 1 117 ? 6.970 -2.315 -13.862 1.00 12.08 117 ALA A C 1
ATOM 874 O O . ALA A 1 117 ? 7.620 -1.263 -13.829 1.00 12.42 117 ALA A O 1
ATOM 876 N N . GLU A 1 118 ? 5.834 -2.497 -13.170 1.00 9.37 118 GLU A N 1
ATOM 877 C CA . GLU A 1 118 ? 5.247 -1.510 -12.254 1.00 8.71 118 GLU A CA 1
ATOM 878 C C . GLU A 1 118 ? 4.517 -2.273 -11.170 1.00 10.37 118 GLU A C 1
ATOM 879 O O . GLU A 1 118 ? 3.668 -3.124 -11.457 1.00 8.92 118 GLU A O 1
ATOM 885 N N . GLY A 1 119 ? 4.899 -2.008 -9.934 1.00 8.99 119 GLY A N 1
ATOM 886 C CA . GLY A 1 119 ? 4.388 -2.715 -8.778 1.00 8.78 119 GLY A CA 1
ATOM 887 C C . GLY A 1 119 ? 5.467 -3.600 -8.177 1.00 10.81 119 GLY A C 1
ATOM 888 O O . GLY A 1 119 ? 6.651 -3.484 -8.513 1.00 10.35 119 GLY A O 1
ATOM 889 N N . LYS A 1 120 ? 5.060 -4.512 -7.303 1.00 8.84 120 LYS A N 1
ATOM 890 C CA . LYS A 1 120 ? 6.000 -5.410 -6.637 1.00 9.16 120 LYS A CA 1
ATOM 891 C C . LYS A 1 120 ? 5.409 -6.773 -6.359 1.00 10.41 120 LYS A C 1
ATOM 892 O O . LYS A 1 120 ? 4.190 -6.923 -6.261 1.00 9.69 120 LYS A O 1
ATOM 898 N N . ILE A 1 121 ? 6.288 -7.764 -6.169 1.00 9.04 121 ILE A N 1
ATOM 899 C CA . ILE A 1 121 ? 5.898 -9.075 -5.673 1.00 8.40 121 ILE A CA 1
ATOM 900 C C . ILE A 1 121 ? 5.841 -8.899 -4.147 1.00 12.36 121 ILE A C 1
ATOM 901 O O . ILE A 1 121 ? 6.857 -8.560 -3.511 1.00 12.63 121 ILE A O 1
ATOM 906 N N . ALA A 1 122 ? 4.640 -9.066 -3.576 1.00 9.98 122 ALA A N 1
ATOM 907 C CA . ALA A 1 122 ? 4.423 -8.823 -2.155 1.00 10.14 122 ALA A CA 1
ATOM 908 C C . ALA A 1 122 ? 4.237 -10.058 -1.300 1.00 13.26 122 ALA A C 1
ATOM 909 O O . ALA A 1 122 ? 4.028 -9.943 -0.092 1.00 13.61 122 ALA A O 1
ATOM 911 N N . GLY A 1 123 ? 4.334 -11.231 -1.904 1.00 9.48 123 GLY A N 1
ATOM 912 C CA . GLY A 1 123 ? 4.141 -12.466 -1.166 1.00 9.25 123 GLY A CA 1
ATOM 913 C C . GLY A 1 123 ? 4.059 -13.631 -2.115 1.00 10.19 123 GLY A C 1
ATOM 914 O O . GLY A 1 123 ? 4.112 -13.453 -3.343 1.00 10.09 123 GLY A O 1
ATOM 915 N N . PHE A 1 124 ? 3.894 -14.828 -1.539 1.00 7.77 124 PHE A N 1
ATOM 916 C CA . PHE A 1 124 ? 3.921 -16.058 -2.293 1.00 7.52 124 PHE A CA 1
ATOM 917 C C . PHE A 1 124 ? 2.821 -17.012 -1.890 1.00 11.33 124 PHE A C 1
ATOM 918 O O . PHE A 1 124 ? 2.272 -16.918 -0.787 1.00 10.54 124 PHE A O 1
ATOM 926 N N . PHE A 1 125 ? 2.525 -17.955 -2.787 1.00 8.65 125 PHE A N 1
ATOM 927 C CA . PHE A 1 125 ? 1.615 -19.079 -2.542 1.00 8.00 125 PHE A CA 1
ATOM 928 C C . PHE A 1 125 ? 2.115 -20.233 -3.398 1.00 11.16 125 PHE A C 1
ATOM 929 O O . PHE A 1 125 ? 2.967 -20.040 -4.274 1.00 10.32 125 PHE A O 1
ATOM 937 N N . GLY A 1 126 ? 1.635 -21.433 -3.136 1.00 9.36 126 GLY A N 1
ATOM 938 C CA . GLY A 1 126 ? 2.099 -22.543 -3.944 1.00 9.61 126 GLY A CA 1
ATOM 939 C C . GLY A 1 126 ? 1.674 -23.874 -3.395 1.00 12.02 126 GLY A C 1
ATOM 940 O O . GLY A 1 126 ? 0.623 -23.968 -2.756 1.00 11.23 126 GLY A O 1
ATOM 941 N N . ARG A 1 127 ? 2.456 -24.905 -3.700 1.00 10.56 127 ARG A N 1
ATOM 942 C CA . ARG A 1 127 ? 2.235 -26.276 -3.223 1.00 10.31 127 ARG A CA 1
ATOM 943 C C . ARG A 1 127 ? 3.585 -26.800 -2.765 1.00 13.45 127 ARG A C 1
ATOM 944 O O . ARG A 1 127 ? 4.614 -26.464 -3.354 1.00 11.87 127 ARG A O 1
ATOM 952 N N . ALA A 1 128 ? 3.605 -27.591 -1.689 1.00 10.89 128 ALA A N 1
ATOM 953 C CA . ALA A 1 128 ? 4.853 -28.145 -1.185 1.00 10.86 128 ALA A CA 1
ATOM 954 C C . ALA A 1 128 ? 4.626 -29.390 -0.369 1.00 14.64 128 ALA A C 1
ATOM 955 O O . ALA A 1 128 ? 3.579 -29.536 0.262 1.00 14.21 128 ALA A O 1
ATOM 957 N N . GLY A 1 129 ? 5.631 -30.248 -0.380 1.00 13.01 129 GLY A N 1
ATOM 958 C CA . GLY A 1 129 ? 5.706 -31.450 0.446 1.00 13.74 129 GLY A CA 1
ATOM 959 C C . GLY A 1 129 ? 7.131 -31.498 0.937 1.00 16.65 129 GLY A C 1
ATOM 960 O O . GLY A 1 129 ? 7.569 -30.601 1.671 1.00 17.74 129 GLY A O 1
ATOM 961 N N . SER A 1 130 ? 7.901 -32.482 0.451 1.00 14.21 130 SER A N 1
ATOM 962 C CA . SER A 1 130 ? 9.337 -32.550 0.723 1.00 13.54 130 SER A CA 1
ATOM 963 C C . SER A 1 130 ? 10.056 -31.479 -0.111 1.00 14.20 130 SER A C 1
ATOM 964 O O . SER A 1 130 ? 11.155 -31.054 0.243 1.00 13.61 130 SER A O 1
ATOM 967 N N . PHE A 1 131 ? 9.428 -31.060 -1.224 1.00 12.24 131 PHE A N 1
ATOM 968 C CA . PHE A 1 131 ? 10.006 -30.062 -2.124 1.00 11.59 131 PHE A CA 1
ATOM 969 C C . PHE A 1 131 ? 8.992 -28.978 -2.435 1.00 13.51 131 PHE A C 1
ATOM 970 O O . PHE A 1 131 ? 7.859 -29.039 -1.966 1.00 12.91 131 PHE A O 1
ATOM 978 N N . ILE A 1 132 ? 9.396 -27.979 -3.238 1.00 10.07 132 ILE A N 1
ATOM 979 C CA . ILE A 1 132 ? 8.460 -26.954 -3.687 1.00 8.36 132 ILE A CA 1
ATOM 980 C C . ILE A 1 132 ? 7.860 -27.464 -4.995 1.00 11.28 132 ILE A C 1
ATOM 981 O O . ILE A 1 132 ? 8.522 -27.445 -6.039 1.00 11.56 132 ILE A O 1
ATOM 986 N N . ASP A 1 133 ? 6.630 -27.972 -4.923 1.00 8.89 133 ASP A N 1
ATOM 987 C CA . ASP A 1 133 ? 5.910 -28.502 -6.079 1.00 9.28 133 ASP A CA 1
ATOM 988 C C . ASP A 1 133 ? 5.484 -27.408 -7.048 1.00 12.03 133 ASP A C 1
ATOM 989 O O . ASP A 1 133 ? 5.494 -27.611 -8.263 1.00 11.20 133 ASP A O 1
ATOM 994 N N . ALA A 1 134 ? 5.051 -26.260 -6.507 1.00 10.01 134 ALA A N 1
ATOM 995 C CA . ALA A 1 134 ? 4.519 -25.175 -7.329 1.00 8.66 134 ALA A CA 1
ATOM 996 C C . ALA A 1 134 ? 4.658 -23.868 -6.585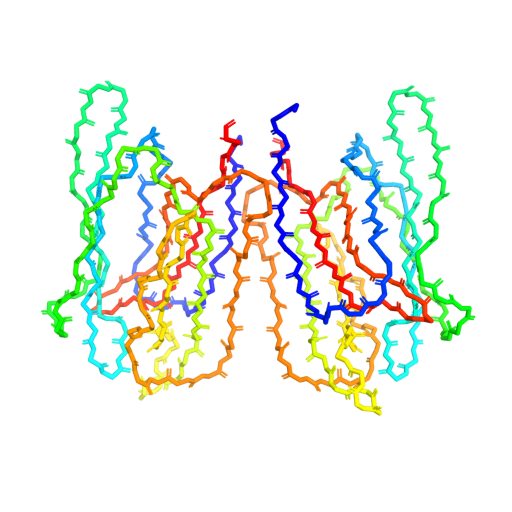 1.00 11.65 134 ALA A C 1
ATOM 997 O O . ALA A 1 134 ? 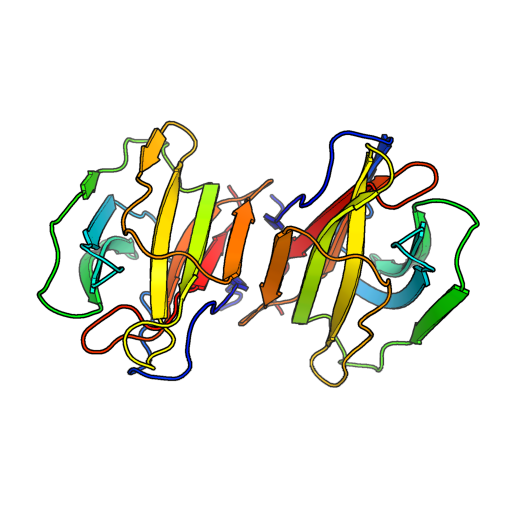4.730 -23.863 -5.355 1.00 10.60 134 ALA A O 1
ATOM 999 N N . ILE A 1 135 ? 4.726 -22.758 -7.334 1.00 8.08 135 ILE A N 1
ATOM 1000 C CA . ILE A 1 135 ? 4.869 -21.426 -6.735 1.00 7.50 135 ILE A CA 1
ATOM 1001 C C . ILE A 1 135 ? 4.119 -20.380 -7.554 1.00 9.43 135 ILE A C 1
ATOM 1002 O O . ILE A 1 135 ? 3.918 -20.545 -8.752 1.00 8.81 135 ILE A O 1
ATOM 1007 N N . GLY A 1 136 ? 3.673 -19.345 -6.872 1.00 7.19 136 GLY A N 1
ATOM 1008 C CA . GLY A 1 136 ? 2.985 -18.204 -7.446 1.00 6.93 136 GLY A CA 1
ATOM 1009 C C . GLY A 1 136 ? 3.240 -16.972 -6.595 1.00 8.53 136 GLY A C 1
ATOM 1010 O O . GLY A 1 136 ? 3.814 -17.070 -5.501 1.00 8.26 136 GLY A O 1
ATOM 1011 N N . VAL A 1 137 ? 2.832 -15.810 -7.100 1.00 8.06 137 VAL A N 1
ATOM 1012 C CA . VAL A 1 137 ? 3.067 -14.541 -6.404 1.00 7.60 137 VAL A CA 1
ATOM 1013 C C . VAL A 1 137 ? 1.840 -13.681 -6.229 1.00 10.74 137 VAL A C 1
ATOM 1014 O O . VAL A 1 137 ? 0.945 -13.669 -7.085 1.00 10.74 137 VAL A O 1
ATOM 1018 N N . TYR A 1 138 ? 1.850 -12.894 -5.147 1.00 8.17 138 TYR A N 1
ATOM 1019 C CA . TYR A 1 138 ? 0.897 -11.813 -4.924 1.00 8.08 138 TYR A CA 1
ATOM 1020 C C . TYR A 1 138 ? 1.550 -10.572 -5.513 1.00 11.45 138 TYR A C 1
ATOM 1021 O O . TYR A 1 138 ? 2.751 -10.348 -5.306 1.00 10.08 138 TYR A O 1
ATOM 1030 N N . LEU A 1 139 ? 0.767 -9.753 -6.219 1.00 9.89 139 LEU A N 1
ATOM 1031 C CA . LEU A 1 139 ? 1.257 -8.507 -6.784 1.00 9.78 139 LEU A CA 1
ATOM 1032 C C . LEU A 1 139 ? 0.535 -7.350 -6.131 1.00 11.98 139 LEU A C 1
ATOM 1033 O O . LEU A 1 139 ? -0.678 -7.416 -5.903 1.00 11.71 139 LEU A O 1
ATOM 1038 N N . MET A 1 140 ? 1.284 -6.299 -5.800 1.00 10.71 140 MET A N 1
ATOM 1039 C CA A MET A 1 140 ? 0.714 -5.111 -5.171 0.50 11.26 140 MET A CA 1
ATOM 1040 C CA B MET A 1 140 ? 0.715 -5.112 -5.160 0.50 11.69 140 MET A CA 1
ATOM 1041 C C . MET A 1 140 ? 1.287 -3.864 -5.814 1.00 14.71 140 MET A C 1
ATOM 1042 O O . MET A 1 140 ? 2.394 -3.917 -6.371 1.00 13.73 140 MET A O 1
ATOM 1051 N N . PRO A 1 141 ? 0.580 -2.704 -5.761 1.00 12.99 141 PRO A N 1
ATOM 1052 C CA . PRO A 1 141 ? 1.183 -1.505 -6.345 1.00 14.02 141 PRO A CA 1
ATOM 1053 C C . PRO A 1 141 ? 2.360 -1.057 -5.488 1.00 17.77 141 PRO A C 1
ATOM 1054 O O . PRO A 1 141 ? 2.463 -1.449 -4.319 1.00 17.82 141 PRO A O 1
ATOM 1058 N N . ASN A 1 142 ? 3.253 -0.274 -6.073 1.00 16.38 142 ASN A N 1
ATOM 1059 C CA . ASN A 1 142 ? 4.387 0.265 -5.323 1.00 26.53 142 ASN A CA 1
ATOM 1060 C C . ASN A 1 142 ? 3.994 1.559 -4.611 1.00 60.15 142 ASN A C 1
ATOM 1061 O O . ASN A 1 142 ? 3.085 2.256 -5.059 1.00 24.93 142 ASN A O 1
ATOM 1066 N N . ALA B 1 2 ? -0.229 6.055 -10.703 1.00 29.16 2 ALA B N 1
ATOM 1067 C CA . ALA B 1 2 ? -1.654 5.859 -10.437 1.00 27.66 2 ALA B CA 1
ATOM 1068 C C . ALA B 1 2 ? -1.976 4.478 -9.814 1.00 25.70 2 ALA B C 1
ATOM 1069 O O . ALA B 1 2 ? -3.149 4.071 -9.773 1.00 25.11 2 ALA B O 1
ATOM 1071 N N . GLY B 1 3 ? -0.936 3.792 -9.318 1.00 19.56 3 GLY B N 1
ATOM 1072 C CA . GLY B 1 3 ? -1.061 2.493 -8.659 1.00 16.63 3 GLY B CA 1
ATOM 1073 C C . GLY B 1 3 ? -1.292 1.308 -9.582 1.00 14.24 3 GLY B C 1
ATOM 1074 O O . GLY B 1 3 ? -1.844 0.295 -9.147 1.00 12.80 3 GLY B O 1
ATOM 1075 N N . ALA B 1 4 ? -0.849 1.410 -10.844 1.00 12.54 4 ALA B N 1
ATOM 1076 C CA . ALA B 1 4 ? -1.006 0.309 -11.817 1.00 10.85 4 ALA B CA 1
ATOM 1077 C C . ALA B 1 4 ? -0.096 -0.866 -11.493 1.00 12.50 4 ALA B C 1
ATOM 1078 O O . ALA B 1 4 ? 0.930 -0.717 -10.819 1.00 12.08 4 ALA B O 1
ATOM 1080 N N . ILE B 1 5 ? -0.485 -2.054 -11.981 1.00 8.04 5 ILE B N 1
ATOM 1081 C CA . ILE B 1 5 ? 0.323 -3.261 -11.858 1.00 7.41 5 ILE B CA 1
ATOM 1082 C C . ILE B 1 5 ? 0.588 -3.718 -13.290 1.00 10.04 5 ILE B C 1
ATOM 1083 O O . ILE B 1 5 ? -0.353 -4.038 -14.031 1.00 9.16 5 ILE B O 1
ATOM 1088 N N . LYS B 1 6 ? 1.862 -3.705 -13.691 1.00 7.34 6 LYS B N 1
ATOM 1089 C CA . LYS B 1 6 ? 2.291 -4.094 -15.034 1.00 7.14 6 LYS B CA 1
ATOM 1090 C C . LYS B 1 6 ? 3.276 -5.225 -14.945 1.00 9.37 6 LYS B C 1
ATOM 1091 O O . LYS B 1 6 ? 4.264 -5.111 -14.228 1.00 9.45 6 LYS B O 1
ATOM 1097 N N . VAL B 1 7 ? 3.001 -6.329 -15.660 1.00 6.69 7 VAL B N 1
ATOM 1098 C CA . VAL B 1 7 ? 3.901 -7.481 -15.698 1.00 7.06 7 VAL B CA 1
ATOM 1099 C C . VAL B 1 7 ? 4.384 -7.691 -17.116 1.00 10.07 7 VAL B C 1
ATOM 1100 O O . VAL B 1 7 ? 3.614 -7.576 -18.067 1.00 9.29 7 VAL B O 1
ATOM 1104 N N . GLY B 1 8 ? 5.672 -7.944 -17.241 1.00 9.44 8 GLY B N 1
ATOM 1105 C CA . GLY B 1 8 ? 6.329 -8.064 -18.529 1.00 9.16 8 GLY B CA 1
ATOM 1106 C C . GLY B 1 8 ? 7.474 -7.067 -18.604 1.00 11.05 8 GLY B C 1
ATOM 1107 O O . GLY B 1 8 ? 7.835 -6.467 -17.582 1.00 12.15 8 GLY B O 1
ATOM 1108 N N . THR B 1 9 ? 8.082 -6.876 -19.782 1.00 8.80 9 THR B N 1
ATOM 1109 C CA . THR B 1 9 ? 7.701 -7.578 -21.006 1.00 8.36 9 THR B CA 1
ATOM 1110 C C . THR B 1 9 ? 8.405 -8.917 -21.134 1.00 11.04 9 THR B C 1
ATOM 1111 O O . THR B 1 9 ? 9.409 -9.198 -20.464 1.00 11.33 9 THR B O 1
ATOM 1115 N N . TRP B 1 10 ? 7.861 -9.742 -22.027 1.00 8.50 10 TRP B N 1
ATOM 1116 C CA . TRP B 1 10 ? 8.486 -10.947 -22.552 1.00 8.17 10 TRP B CA 1
ATOM 1117 C C . TRP B 1 10 ? 8.730 -10.636 -24.021 1.00 10.70 10 TRP B C 1
ATOM 1118 O O . TRP B 1 10 ? 7.861 -10.045 -24.672 1.00 9.51 10 TRP B O 1
ATOM 1129 N N . GLY B 1 11 ? 9.913 -10.971 -24.522 1.00 9.41 11 GLY B N 1
ATOM 1130 C CA . GLY B 1 11 ? 10.262 -10.716 -25.916 1.00 9.73 11 GLY B CA 1
ATOM 1131 C C . GLY B 1 11 ? 11.624 -10.084 -26.074 1.00 14.49 11 GLY B C 1
ATOM 1132 O O . GLY B 1 11 ? 12.417 -10.045 -25.126 1.00 17.72 11 GLY B O 1
ATOM 1133 N N . GLY B 1 12 ? 11.880 -9.582 -27.273 1.00 10.60 12 GLY B N 1
ATOM 1134 C CA . GLY B 1 12 ? 13.156 -8.965 -27.618 1.00 11.40 12 GLY B CA 1
ATOM 1135 C C . GLY B 1 12 ? 13.259 -7.502 -27.258 1.00 14.39 12 GLY B C 1
ATOM 1136 O O . GLY B 1 12 ? 12.303 -6.891 -26.765 1.00 13.69 12 GLY B O 1
ATOM 1137 N N . ASN B 1 13 ? 14.431 -6.921 -27.538 1.00 12.17 13 ASN B N 1
ATOM 1138 C CA . ASN B 1 13 ? 14.710 -5.518 -27.224 1.00 12.49 13 ASN B CA 1
ATOM 1139 C C . ASN B 1 13 ? 14.500 -4.570 -28.400 1.00 15.20 13 ASN B C 1
ATOM 1140 O O . ASN B 1 13 ? 14.655 -3.353 -28.242 1.00 16.22 13 ASN B O 1
ATOM 1145 N N . GLY B 1 14 ? 14.172 -5.123 -29.567 1.00 11.65 14 GLY B N 1
ATOM 1146 C CA . GLY B 1 14 ? 13.926 -4.335 -30.768 1.00 12.23 14 GLY B CA 1
ATOM 1147 C C . GLY B 1 14 ? 12.552 -3.701 -30.763 1.00 15.10 14 GLY B C 1
ATOM 1148 O O . GLY B 1 14 ? 11.758 -3.914 -29.835 1.00 13.63 14 GLY B O 1
ATOM 1149 N N . GLY B 1 15 ? 12.261 -2.938 -31.809 1.00 13.77 15 GLY B N 1
ATOM 1150 C CA . GLY B 1 15 ? 10.982 -2.262 -31.946 1.00 13.99 15 GLY B CA 1
ATOM 1151 C C . GLY B 1 15 ? 10.872 -1.026 -31.087 1.00 17.47 15 GLY B C 1
ATOM 1152 O O . GLY B 1 15 ? 11.787 -0.707 -30.318 1.00 19.70 15 GLY B O 1
ATOM 1153 N N . SER B 1 16 ? 9.767 -0.315 -31.243 1.00 12.53 16 SER B N 1
ATOM 1154 C CA A SER B 1 16 ? 9.458 0.917 -30.519 0.50 11.92 16 SER B CA 1
ATOM 1155 C CA B SER B 1 16 ? 9.538 0.885 -30.458 0.50 11.92 16 SER B CA 1
ATOM 1156 C C . SER B 1 16 ? 8.491 0.588 -29.386 1.00 14.30 16 SER B C 1
ATOM 1157 O O . SER B 1 16 ? 7.607 -0.257 -29.572 1.00 12.12 16 SER B O 1
ATOM 1162 N N . GLU B 1 17 ? 8.623 1.250 -28.236 1.00 11.71 17 GLU B N 1
ATOM 1163 C CA . GLU B 1 17 ? 7.705 1.016 -27.118 1.00 11.42 17 GLU B CA 1
ATOM 1164 C C . GLU B 1 17 ? 6.283 1.451 -27.454 1.00 13.93 17 GLU B C 1
ATOM 1165 O O . GLU B 1 17 ? 6.069 2.473 -28.117 1.00 13.32 17 GLU B O 1
ATOM 1171 N N . TRP B 1 18 ? 5.305 0.669 -26.982 1.00 10.35 18 TRP B N 1
ATOM 1172 C CA . TRP B 1 18 ? 3.891 1.000 -27.054 1.00 9.98 18 TRP B CA 1
ATOM 1173 C C . TRP B 1 18 ? 3.235 0.656 -25.727 1.00 11.05 18 TRP B C 1
ATOM 1174 O O . TRP B 1 18 ? 3.714 -0.203 -24.980 1.00 10.23 18 TRP B O 1
ATOM 1185 N N . ASP B 1 19 ? 2.151 1.351 -25.422 1.00 9.66 19 ASP B N 1
ATOM 1186 C CA . ASP B 1 19 ? 1.467 1.197 -24.151 1.00 9.20 19 ASP B CA 1
ATOM 1187 C C . ASP B 1 19 ? 0.032 1.676 -24.279 1.00 12.79 19 ASP B C 1
ATOM 1188 O O . ASP B 1 19 ? -0.229 2.867 -24.496 1.00 13.49 19 ASP B O 1
ATOM 1193 N N . MET B 1 20 ? -0.903 0.735 -24.179 1.00 10.62 20 MET B N 1
ATOM 1194 C CA . MET B 1 20 ? -2.340 0.974 -24.283 1.00 11.16 20 MET B CA 1
ATOM 1195 C C . MET B 1 20 ? -2.885 1.603 -22.993 1.00 14.72 20 MET B C 1
ATOM 1196 O O . MET B 1 20 ? -3.928 2.271 -23.015 1.00 14.02 20 MET B O 1
ATOM 1201 N N . GLY B 1 21 ? -2.207 1.333 -21.877 1.00 12.05 21 GLY B N 1
ATOM 1202 C CA . GLY B 1 21 ? -2.678 1.691 -20.551 1.00 11.75 21 GLY B CA 1
ATOM 1203 C C . GLY B 1 21 ? -3.732 0.693 -20.076 1.00 13.82 21 GLY B C 1
ATOM 1204 O O . GLY B 1 21 ? -4.156 -0.192 -20.828 1.00 12.33 21 GLY B O 1
ATOM 1205 N N . PRO B 1 22 ? -4.192 0.804 -18.816 1.00 11.87 22 PRO B N 1
ATOM 1206 C CA . PRO B 1 22 ? -5.241 -0.102 -18.336 1.00 11.75 22 PRO B CA 1
ATOM 1207 C C . PRO B 1 22 ? -6.609 0.374 -18.833 1.00 14.46 22 PRO B C 1
ATOM 1208 O O . PRO B 1 22 ? -6.823 1.576 -18.989 1.00 14.69 22 PRO B O 1
ATOM 1212 N N . ALA B 1 23 ? -7.531 -0.541 -19.051 1.00 12.08 23 ALA B N 1
ATOM 1213 C CA . ALA B 1 23 ? -8.841 -0.126 -19.522 1.00 13.15 23 ALA B CA 1
ATOM 1214 C C . ALA B 1 23 ? -9.902 -0.538 -18.547 1.00 16.28 23 ALA B C 1
ATOM 1215 O O . ALA B 1 23 ? -9.737 -1.524 -17.820 1.00 16.02 23 ALA B O 1
ATOM 1217 N N . TYR B 1 24 ? -11.043 0.180 -18.567 1.00 14.12 24 TYR B N 1
ATOM 1218 C CA . TYR B 1 24 ? -12.185 -0.206 -17.753 1.00 14.63 24 TYR B CA 1
ATOM 1219 C C . TYR B 1 24 ? -12.747 -1.529 -18.299 1.00 16.69 24 TYR B C 1
ATOM 1220 O O . TYR B 1 24 ? -13.106 -2.426 -17.527 1.00 16.64 24 TYR B O 1
ATOM 1229 N N . ARG B 1 25 ? -12.793 -1.643 -19.647 1.00 12.62 25 ARG B N 1
ATOM 1230 C CA A ARG B 1 25 ? -13.289 -2.831 -20.330 0.50 12.30 25 ARG B CA 1
ATOM 1231 C CA B ARG B 1 25 ? -13.266 -2.844 -20.325 0.50 12.54 25 ARG B CA 1
ATOM 1232 C C . ARG B 1 25 ? -12.539 -3.046 -21.645 1.00 15.03 25 ARG B C 1
ATOM 1233 O O . ARG B 1 25 ? -12.338 -2.098 -22.409 1.00 12.98 25 ARG B O 1
ATOM 1248 N N . ILE B 1 26 ? -12.144 -4.285 -21.913 1.00 12.21 26 ILE B N 1
ATOM 1249 C CA . ILE B 1 26 ? -11.528 -4.659 -23.174 1.00 10.94 26 ILE B CA 1
ATOM 1250 C C . ILE B 1 26 ? -12.721 -5.190 -23.995 1.00 13.61 26 ILE B C 1
ATOM 1251 O O . ILE B 1 26 ? -13.366 -6.175 -23.602 1.00 12.98 26 ILE B O 1
ATOM 1256 N N . ASP B 1 27 ? -13.024 -4.524 -25.109 1.00 10.80 27 ASP B N 1
ATOM 1257 C CA . ASP B 1 27 ? -14.166 -4.869 -25.958 1.00 10.42 27 ASP B CA 1
ATOM 1258 C C . ASP B 1 27 ? -13.862 -5.963 -26.960 1.00 13.59 27 ASP B C 1
ATOM 1259 O O . ASP B 1 27 ? -14.684 -6.865 -27.168 1.00 12.67 27 ASP B O 1
ATOM 1264 N N . SER B 1 28 ? -12.690 -5.878 -27.594 1.00 10.52 28 SER B N 1
ATOM 1265 C CA . SER B 1 28 ? -12.280 -6.883 -28.558 1.00 10.13 28 SER B CA 1
ATOM 1266 C C . SER B 1 28 ? -10.778 -6.854 -28.768 1.00 12.05 28 SER B C 1
ATOM 1267 O O . SER B 1 28 ? -10.112 -5.851 -28.483 1.00 10.32 28 SER B O 1
ATOM 1270 N N . VAL B 1 29 ? -10.236 -7.976 -29.261 1.00 9.56 29 VAL B N 1
ATOM 1271 C CA . VAL B 1 29 ? -8.819 -8.099 -29.577 1.00 8.36 29 VAL B CA 1
ATOM 1272 C C . VAL B 1 29 ? -8.717 -8.770 -30.944 1.00 11.27 29 VAL B C 1
ATOM 1273 O O . VAL B 1 29 ? -9.396 -9.766 -31.184 1.00 11.55 29 VAL B O 1
ATOM 1277 N N . LYS B 1 30 ? -7.821 -8.264 -31.805 1.00 9.09 30 LYS B N 1
ATOM 1278 C CA . LYS B 1 30 ? -7.528 -8.886 -33.088 1.00 9.20 30 LYS B CA 1
ATOM 1279 C C . LYS B 1 30 ? -6.038 -9.170 -33.121 1.00 12.09 30 LYS B C 1
ATOM 1280 O O . LYS B 1 30 ? -5.234 -8.273 -32.866 1.00 11.41 30 LYS B O 1
ATOM 1286 N N . ILE B 1 31 ? -5.662 -10.427 -33.417 1.00 9.18 31 ILE B N 1
ATOM 1287 C CA . ILE B 1 31 ? -4.256 -10.794 -33.541 1.00 8.61 31 ILE B CA 1
ATOM 1288 C C . ILE B 1 31 ? -4.010 -11.193 -34.979 1.00 10.81 31 ILE B C 1
ATOM 1289 O O . ILE B 1 31 ? -4.785 -11.978 -35.521 1.00 11.59 31 ILE B O 1
ATOM 1294 N N . ASN B 1 32 ? -2.953 -10.656 -35.598 1.00 9.10 32 ASN B N 1
ATOM 1295 C CA . ASN B 1 32 ? -2.527 -11.054 -36.941 1.00 8.32 32 ASN B CA 1
ATOM 1296 C C . ASN B 1 32 ? -1.298 -11.911 -36.770 1.00 10.91 32 ASN B C 1
ATOM 1297 O O . ASN B 1 32 ? -0.348 -11.521 -36.067 1.00 9.91 32 ASN B O 1
ATOM 1302 N N . ALA B 1 33 ? -1.315 -13.092 -37.397 1.00 9.78 33 ALA B N 1
ATOM 1303 C CA . ALA B 1 33 ? -0.202 -14.024 -37.246 1.00 9.54 33 ALA B CA 1
ATOM 1304 C C . ALA B 1 33 ? -0.038 -14.902 -38.463 1.00 12.53 33 ALA B C 1
ATOM 1305 O O . ALA B 1 33 ? -1.015 -15.182 -39.159 1.00 13.48 33 ALA B O 1
ATOM 1307 N N . GLY B 1 34 ? 1.188 -15.340 -38.675 1.00 11.22 34 GLY B N 1
ATOM 1308 C CA . GLY B 1 34 ? 1.564 -16.298 -39.713 1.00 11.78 34 GLY B CA 1
ATOM 1309 C C . GLY B 1 34 ? 2.567 -17.223 -39.068 1.00 14.52 34 GLY B C 1
ATOM 1310 O O . GLY B 1 34 ? 2.226 -17.947 -38.122 1.00 14.63 34 GLY B O 1
ATOM 1311 N N . ASP B 1 35 ? 3.834 -17.121 -39.474 1.00 12.24 35 ASP B N 1
ATOM 1312 C CA . ASP B 1 35 ? 4.914 -17.843 -38.798 1.00 12.10 35 ASP B CA 1
ATOM 1313 C C . ASP B 1 35 ? 5.014 -17.302 -37.353 1.00 13.44 35 ASP B C 1
ATOM 1314 O O . ASP B 1 35 ? 5.311 -18.050 -36.428 1.00 12.31 35 ASP B O 1
ATOM 1319 N N . ILE B 1 36 ? 4.840 -15.972 -37.190 1.00 10.66 36 ILE B N 1
ATOM 1320 C CA . ILE B 1 36 ? 5.015 -15.303 -35.904 1.00 8.73 36 ILE B CA 1
ATOM 1321 C C . ILE B 1 36 ? 3.850 -14.341 -35.628 1.00 10.13 36 ILE B C 1
ATOM 1322 O O . ILE B 1 36 ? 2.880 -14.331 -36.397 1.00 9.92 36 ILE B O 1
ATOM 1327 N N . ILE B 1 37 ? 3.934 -13.534 -34.543 1.00 8.19 37 ILE B N 1
ATOM 1328 C CA . ILE B 1 37 ? 2.890 -12.562 -34.224 1.00 7.32 37 ILE B CA 1
ATOM 1329 C C . ILE B 1 37 ? 3.214 -11.223 -34.889 1.00 9.56 37 ILE B C 1
ATOM 1330 O O . ILE B 1 37 ? 4.135 -10.521 -34.466 1.00 9.36 37 ILE B O 1
ATOM 1335 N N . ASP B 1 38 ? 2.478 -10.900 -35.950 1.00 8.76 38 ASP B N 1
ATOM 1336 C CA . ASP B 1 38 ? 2.689 -9.667 -36.701 1.00 8.19 38 ASP B CA 1
ATOM 1337 C C . ASP B 1 38 ? 2.117 -8.453 -35.998 1.00 10.98 38 ASP B C 1
ATOM 1338 O O . ASP B 1 38 ? 2.728 -7.381 -36.030 1.00 9.58 38 ASP B O 1
ATOM 1343 N N . ALA B 1 39 ? 0.928 -8.599 -35.405 1.00 8.35 39 ALA B N 1
ATOM 1344 C CA . ALA B 1 39 ? 0.253 -7.459 -34.813 1.00 8.75 39 ALA B CA 1
ATOM 1345 C C . ALA B 1 39 ? -0.793 -7.839 -33.794 1.00 10.79 39 ALA B C 1
ATOM 1346 O O . ALA B 1 39 ? -1.337 -8.954 -33.806 1.00 9.46 39 ALA B O 1
ATOM 1348 N N . ILE B 1 40 ? -1.110 -6.878 -32.924 1.00 8.77 40 ILE B N 1
ATOM 1349 C CA . ILE B 1 40 ? -2.191 -6.993 -31.962 1.00 7.60 40 ILE B CA 1
ATOM 1350 C C . ILE B 1 40 ? -2.937 -5.678 -32.000 1.00 10.86 40 ILE B C 1
ATOM 1351 O O . ILE B 1 40 ? -2.321 -4.607 -32.000 1.00 10.75 40 ILE B O 1
ATOM 1356 N N . GLU B 1 41 ? -4.255 -5.761 -32.099 1.00 9.02 41 GLU B N 1
ATOM 1357 C CA . GLU B 1 41 ? -5.113 -4.586 -32.128 1.00 9.18 41 GLU B CA 1
ATOM 1358 C C . GLU B 1 41 ? -6.151 -4.754 -31.032 1.00 11.64 41 GLU B C 1
ATOM 1359 O O . GLU B 1 41 ? -6.751 -5.823 -30.911 1.00 11.73 41 GLU B O 1
ATOM 1365 N N . ILE B 1 42 ? -6.334 -3.723 -30.189 1.00 8.74 42 ILE B N 1
ATOM 1366 C CA . ILE B 1 42 ? -7.271 -3.814 -29.073 1.00 7.89 42 ILE B CA 1
ATOM 1367 C C . ILE B 1 42 ? -8.284 -2.696 -29.158 1.00 9.93 42 ILE B C 1
ATOM 1368 O O . ILE B 1 42 ? -7.905 -1.541 -29.375 1.00 10.32 42 ILE B O 1
ATOM 1373 N N . THR B 1 43 ? -9.562 -3.041 -28.992 1.00 9.08 43 THR B N 1
ATOM 1374 C CA . THR B 1 43 ? -10.633 -2.059 -28.871 1.00 8.35 43 THR B CA 1
ATOM 1375 C C . THR B 1 43 ? -11.019 -2.103 -27.394 1.00 11.49 43 THR B C 1
ATOM 1376 O O . THR B 1 43 ? -11.325 -3.172 -26.846 1.00 10.78 43 THR B O 1
ATOM 1380 N N . PHE B 1 44 ? -10.963 -0.950 -26.731 1.00 9.41 44 PHE B N 1
ATOM 1381 C CA . PHE B 1 44 ? -11.214 -0.874 -25.312 1.00 9.25 44 PHE B CA 1
ATOM 1382 C C . PHE B 1 44 ? -11.942 0.396 -24.935 1.00 11.90 44 PHE B C 1
ATOM 1383 O O . PHE B 1 44 ? -11.893 1.380 -25.677 1.00 11.83 44 PHE B O 1
ATOM 1391 N N . THR B 1 45 ? -12.545 0.385 -23.744 1.00 9.51 45 THR B N 1
ATOM 1392 C CA . THR B 1 45 ? -13.325 1.502 -23.222 1.00 9.68 45 THR B CA 1
ATOM 1393 C C . THR B 1 45 ? -12.757 1.996 -21.902 1.00 12.92 45 THR B C 1
ATOM 1394 O O . THR B 1 45 ? -12.423 1.200 -21.0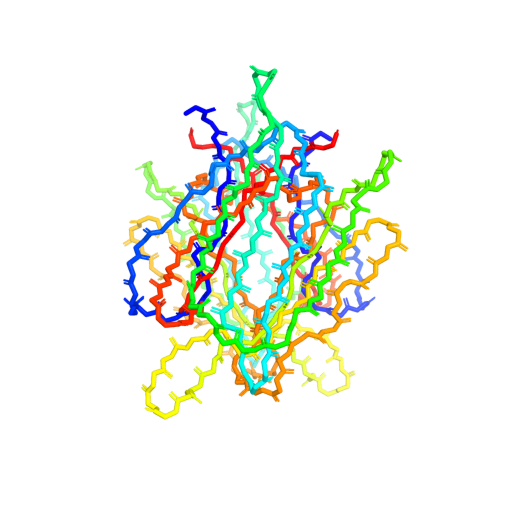19 1.00 12.90 45 THR B O 1
ATOM 1398 N N . ARG B 1 46 ? -12.660 3.324 -21.772 1.00 10.47 46 ARG B N 1
ATOM 1399 C CA . ARG B 1 46 ? -12.101 3.988 -20.607 1.00 10.94 46 ARG B CA 1
ATOM 1400 C C . ARG B 1 46 ? -12.651 5.426 -20.613 1.00 12.02 46 ARG B C 1
ATOM 1401 O O . ARG B 1 46 ? -12.626 6.070 -21.655 1.00 11.33 46 ARG B O 1
ATOM 1409 N N . TYR B 1 47 ? -13.179 5.910 -19.470 1.00 10.81 47 TYR B N 1
ATOM 1410 C CA . TYR B 1 47 ? -13.646 7.308 -19.326 1.00 9.84 47 TYR B CA 1
ATOM 1411 C C . TYR B 1 47 ? -14.703 7.727 -20.372 1.00 14.20 47 TYR B C 1
ATOM 1412 O O . TYR B 1 47 ? -14.696 8.872 -20.855 1.00 14.02 47 TYR B O 1
ATOM 1421 N N . GLY B 1 48 ? -15.609 6.797 -20.673 1.00 12.31 48 GLY B N 1
ATOM 1422 C CA . GLY B 1 48 ? -16.712 7.030 -21.603 1.00 12.15 48 GLY B CA 1
ATOM 1423 C C . GLY B 1 48 ? -16.334 7.046 -23.067 1.00 14.08 48 GLY B C 1
ATOM 1424 O O . GLY B 1 48 ? -17.153 7.437 -23.907 1.00 13.07 48 GLY B O 1
ATOM 1425 N N . LEU B 1 49 ? -15.105 6.611 -23.389 1.00 10.38 49 LEU B N 1
ATOM 1426 C CA . LEU B 1 49 ? -14.568 6.602 -24.742 1.00 9.90 49 LEU B CA 1
ATOM 1427 C C . LEU B 1 49 ? -14.102 5.226 -25.146 1.00 12.94 49 LEU B C 1
ATOM 1428 O O . LEU B 1 49 ? -13.350 4.587 -24.398 1.00 13.07 49 LEU B O 1
ATOM 1433 N N . THR B 1 50 ? -14.540 4.766 -26.321 1.00 9.73 50 THR B N 1
ATOM 1434 C CA . THR B 1 50 ? -14.114 3.486 -26.888 1.00 9.66 50 THR B CA 1
ATOM 1435 C C . THR B 1 50 ? -13.154 3.796 -28.027 1.00 14.57 50 THR B C 1
ATOM 1436 O O . THR B 1 50 ? -13.462 4.613 -28.910 1.00 13.31 50 THR B O 1
ATOM 1440 N N . GLU B 1 51 ? -11.972 3.179 -28.003 1.00 12.39 51 GLU B N 1
ATOM 1441 C CA . GLU B 1 51 ? -11.012 3.415 -29.070 1.00 13.28 51 GLU B CA 1
ATOM 1442 C C . GLU B 1 51 ? -10.322 2.135 -29.479 1.00 15.35 51 GLU B C 1
ATOM 1443 O O . GLU B 1 51 ? -10.369 1.159 -28.738 1.00 12.34 51 GLU B O 1
ATOM 1449 N N . THR B 1 52 ? -9.708 2.155 -30.664 1.00 14.15 52 THR B N 1
ATOM 1450 C CA . THR B 1 52 ? -8.992 1.029 -31.245 1.00 13.48 52 THR B CA 1
ATOM 1451 C C . THR B 1 52 ? -7.553 1.424 -31.444 1.00 17.28 52 THR B C 1
ATOM 1452 O O . THR B 1 52 ? -7.257 2.480 -32.018 1.00 18.19 52 THR B O 1
ATOM 1456 N N . GLN B 1 53 ? -6.640 0.589 -30.939 1.00 11.70 53 GLN B N 1
ATOM 1457 C CA . GLN B 1 53 ? -5.226 0.836 -31.118 1.00 11.29 53 GLN B CA 1
ATOM 1458 C C . GLN B 1 53 ? -4.590 -0.391 -31.736 1.00 13.23 53 GLN B C 1
ATOM 1459 O O . GLN B 1 53 ? -4.802 -1.501 -31.234 1.00 11.67 53 GLN B O 1
ATOM 1465 N N . HIS B 1 54 ? -3.794 -0.190 -32.797 1.00 11.80 54 HIS B N 1
ATOM 1466 C CA . HIS B 1 54 ? -3.088 -1.244 -33.528 1.00 11.14 54 HIS B CA 1
ATOM 1467 C C . HIS B 1 54 ? -1.599 -1.112 -33.276 1.00 13.67 54 HIS B C 1
ATOM 1468 O O . HIS B 1 54 ? -1.035 -0.018 -33.390 1.00 12.24 54 HIS B O 1
ATOM 1475 N N . TYR B 1 55 ? -0.952 -2.241 -32.949 1.00 10.61 55 TYR B N 1
ATOM 1476 C CA . TYR B 1 55 ? 0.478 -2.324 -32.697 1.00 10.45 55 TYR B CA 1
ATOM 1477 C C . TYR B 1 55 ? 1.070 -3.409 -33.581 1.00 11.88 55 TYR B C 1
ATOM 1478 O O . TYR B 1 55 ? 0.448 -4.457 -33.754 1.00 10.29 55 TYR B O 1
ATOM 1487 N N . GLY B 1 56 ? 2.224 -3.130 -34.166 1.00 9.30 56 GLY B N 1
ATOM 1488 C CA . GLY B 1 56 ? 2.885 -4.060 -35.077 1.00 10.06 56 GLY B CA 1
ATOM 1489 C C . GLY B 1 56 ? 2.675 -3.716 -36.539 1.00 14.31 56 GLY B C 1
ATOM 1490 O O . GLY B 1 56 ? 2.181 -2.629 -36.876 1.00 14.89 56 GLY B O 1
ATOM 1491 N N . GLY B 1 57 ? 3.031 -4.661 -37.399 1.00 10.92 57 GLY B N 1
ATOM 1492 C CA . GLY B 1 57 ? 2.991 -4.493 -38.849 1.00 10.84 57 GLY B CA 1
ATOM 1493 C C . GLY B 1 57 ? 1.706 -4.867 -39.546 1.00 13.21 57 GLY B C 1
ATOM 1494 O O . GLY B 1 57 ? 0.648 -5.000 -38.922 1.00 11.72 57 GLY B O 1
ATOM 1495 N N . THR B 1 58 ? 1.807 -5.014 -40.879 1.00 12.10 58 THR B N 1
ATOM 1496 C CA . THR B 1 58 ? 0.627 -5.270 -41.704 1.00 11.92 58 THR B CA 1
ATOM 1497 C C . THR B 1 58 ? 0.475 -6.727 -42.178 1.00 15.39 58 THR B C 1
ATOM 1498 O O . THR B 1 58 ? -0.469 -7.025 -42.913 1.00 15.73 58 THR B O 1
ATOM 1502 N N . GLY B 1 59 ? 1.384 -7.613 -41.762 1.00 12.32 59 GLY B N 1
ATOM 1503 C CA . GLY B 1 59 ? 1.353 -9.010 -42.192 1.00 12.14 59 GLY B CA 1
ATOM 1504 C C . GLY B 1 59 ? 0.473 -9.924 -41.358 1.00 14.34 59 GLY B C 1
ATOM 1505 O O . GLY B 1 59 ? -0.219 -9.471 -40.437 1.00 13.07 59 GLY B O 1
ATOM 1506 N N . GLY B 1 60 ? 0.445 -11.199 -41.751 1.00 12.44 60 GLY B N 1
ATOM 1507 C CA . GLY B 1 60 ? -0.286 -12.249 -41.053 1.00 11.77 60 GLY B CA 1
ATOM 1508 C C . GLY B 1 60 ? -1.787 -12.285 -41.260 1.00 14.76 60 GLY B C 1
ATOM 1509 O O . GLY B 1 60 ? -2.395 -11.322 -41.742 1.00 14.54 60 GLY B O 1
ATOM 1510 N N . GLU B 1 61 ? -2.390 -13.416 -40.875 1.00 12.39 61 GLU B N 1
ATOM 1511 C CA . GLU B 1 61 ? -3.817 -13.648 -40.987 1.00 12.56 61 GLU B CA 1
ATOM 1512 C C . GLU B 1 61 ? -4.491 -13.150 -39.717 1.00 13.87 61 GLU B C 1
ATOM 1513 O O . GLU B 1 61 ? -3.987 -13.417 -38.622 1.00 12.76 61 GLU B O 1
ATOM 1519 N N . PRO B 1 62 ? -5.640 -12.476 -39.833 1.00 11.48 62 PRO B N 1
ATOM 1520 C CA . PRO B 1 62 ? -6.311 -11.981 -38.627 1.00 12.08 62 PRO B CA 1
ATOM 1521 C C . PRO B 1 62 ? -7.277 -12.968 -38.004 1.00 14.91 62 PRO B C 1
ATOM 1522 O O . PRO B 1 62 ? -7.897 -13.797 -38.687 1.00 15.34 62 PRO B O 1
ATOM 1526 N N . HIS B 1 63 ? -7.398 -12.847 -36.680 1.00 11.28 63 HIS B N 1
ATOM 1527 C CA A HIS B 1 63 ? -8.365 -13.580 -35.869 0.50 10.08 63 HIS B CA 1
ATOM 1528 C CA B HIS B 1 63 ? -8.301 -13.612 -35.833 0.50 11.12 63 HIS B CA 1
ATOM 1529 C C . HIS B 1 63 ? -8.819 -12.624 -34.801 1.00 12.81 63 HIS B C 1
ATOM 1530 O O . HIS B 1 63 ? -8.025 -11.818 -34.309 1.00 11.40 63 HIS B O 1
ATOM 1543 N N . GLU B 1 64 ? -10.094 -12.677 -34.467 1.00 11.93 64 GLU B N 1
ATOM 1544 C CA . GLU B 1 64 ? -10.655 -11.725 -33.521 1.00 11.55 64 GLU B CA 1
ATOM 1545 C C . GLU B 1 64 ? -11.586 -12.343 -32.502 1.00 14.29 64 GLU B C 1
ATOM 1546 O O . GLU B 1 64 ? -12.284 -13.320 -32.797 1.00 14.55 64 GLU B O 1
ATOM 1552 N N . ILE B 1 65 ? -11.613 -11.746 -31.301 1.00 11.02 65 ILE B N 1
ATOM 1553 C CA . ILE B 1 65 ? -12.505 -12.113 -30.217 1.00 10.02 65 ILE B CA 1
ATOM 1554 C C . ILE B 1 65 ? -13.261 -10.863 -29.783 1.00 13.95 65 ILE B C 1
ATOM 1555 O O . ILE B 1 65 ? -12.628 -9.828 -29.554 1.00 12.68 65 ILE B O 1
ATOM 1560 N N . ALA B 1 66 ? -14.600 -10.940 -29.700 1.00 13.69 66 ALA B N 1
ATOM 1561 C CA . ALA B 1 66 ? -15.415 -9.846 -29.168 1.00 14.17 66 ALA B CA 1
ATOM 1562 C C . ALA B 1 66 ? -15.884 -10.340 -27.799 1.00 16.06 66 ALA B C 1
ATOM 1563 O O . ALA B 1 66 ? -16.548 -11.375 -27.706 1.00 15.22 66 ALA B O 1
ATOM 1565 N N . PHE B 1 67 ? -15.480 -9.655 -26.729 1.00 14.22 67 PHE B N 1
ATOM 1566 C CA . PHE B 1 67 ? -15.803 -10.070 -25.371 1.00 13.89 67 PHE B CA 1
ATOM 1567 C C . PHE B 1 67 ? -17.278 -9.999 -25.042 1.00 18.70 67 PHE B C 1
ATOM 1568 O O . PHE B 1 67 ? -17.942 -9.022 -25.372 1.00 18.55 67 PHE B O 1
ATOM 1576 N N . GLU B 1 68 ? -17.771 -11.046 -24.380 1.00 16.71 68 GLU B N 1
ATOM 1577 C CA . GLU B 1 68 ? -19.156 -11.138 -23.939 1.00 16.93 68 GLU B CA 1
ATOM 1578 C C . GLU B 1 68 ? -19.302 -10.362 -22.635 1.00 21.67 68 GLU B C 1
ATOM 1579 O O . GLU B 1 68 ? -18.304 -10.088 -21.964 1.00 21.00 68 GLU B O 1
ATOM 1585 N N . ASP B 1 69 ? -20.548 -10.035 -22.250 1.00 20.13 69 ASP B N 1
ATOM 1586 C CA . ASP B 1 69 ? -20.811 -9.387 -20.973 1.00 20.59 69 ASP B CA 1
ATOM 1587 C C . ASP B 1 69 ? -20.368 -10.351 -19.864 1.00 22.92 69 ASP B C 1
ATOM 1588 O O . ASP B 1 69 ? -20.751 -11.525 -19.869 1.00 22.56 69 ASP B O 1
ATOM 1590 N N . GLY B 1 70 ? -19.512 -9.869 -18.971 1.00 19.94 70 GLY B N 1
ATOM 1591 C CA . GLY B 1 70 ? -18.996 -10.673 -17.871 1.00 19.28 70 GLY B CA 1
ATOM 1592 C C . GLY B 1 70 ? -17.782 -11.524 -18.216 1.00 20.73 70 GLY B C 1
ATOM 1593 O O . GLY B 1 70 ? -17.330 -12.309 -17.378 1.00 20.74 70 GLY B O 1
ATOM 1594 N N . GLU B 1 71 ? -17.268 -11.403 -19.458 1.00 16.38 71 GLU B N 1
ATOM 1595 C CA . GLU B 1 71 ? -16.093 -12.172 -19.891 1.00 14.95 71 GLU B CA 1
ATOM 1596 C C . GLU B 1 71 ? -14.842 -11.326 -19.700 1.00 17.98 71 GLU B C 1
ATOM 1597 O O . GLU B 1 71 ? -14.808 -10.170 -20.117 1.00 17.64 71 GLU B O 1
ATOM 1603 N N . TYR B 1 72 ? -13.814 -11.915 -19.082 1.00 14.41 72 TYR B N 1
ATOM 1604 C CA . TYR B 1 72 ? -12.558 -11.195 -18.840 1.00 13.77 72 TYR B CA 1
ATOM 1605 C C . TYR B 1 72 ? -11.354 -12.084 -19.152 1.00 14.79 72 TYR B C 1
ATOM 1606 O O . TYR B 1 72 ? -11.467 -13.303 -19.080 1.00 12.75 72 TYR B O 1
ATOM 1615 N N . ILE B 1 73 ? -10.189 -11.468 -19.432 1.00 12.09 73 ILE B N 1
ATOM 1616 C CA . ILE B 1 73 ? -8.970 -12.235 -19.711 1.00 10.27 73 ILE B CA 1
ATOM 1617 C C . ILE B 1 73 ? -8.350 -12.744 -18.401 1.00 12.64 73 ILE B C 1
ATOM 1618 O O . ILE B 1 73 ? -8.065 -11.943 -17.493 1.00 11.49 73 ILE B O 1
ATOM 1623 N N . MET B 1 74 ? -8.105 -14.053 -18.305 1.00 11.35 74 MET B N 1
ATOM 1624 C CA . MET B 1 74 ? -7.493 -14.573 -17.091 1.00 12.86 74 MET B CA 1
ATOM 1625 C C . MET B 1 74 ? -6.116 -15.222 -17.325 1.00 13.02 74 MET B C 1
ATOM 1626 O O . MET B 1 74 ? -5.475 -15.631 -16.362 1.00 12.51 74 MET B O 1
ATOM 1631 N N . SER B 1 75 ? -5.628 -15.262 -18.572 1.00 8.91 75 SER B N 1
ATOM 1632 C CA . SER B 1 75 ? -4.307 -15.818 -18.847 1.00 8.32 75 SER B CA 1
ATOM 1633 C C . SER B 1 75 ? -3.796 -15.364 -20.190 1.00 9.95 75 SER B C 1
ATOM 1634 O O . SER B 1 75 ? -4.570 -15.099 -21.113 1.00 8.66 75 SER B O 1
ATOM 1637 N N . MET B 1 76 ? -2.464 -15.283 -20.294 1.00 8.28 76 MET B N 1
ATOM 1638 C CA . MET B 1 76 ? -1.750 -15.041 -21.536 1.00 7.34 76 MET B CA 1
ATOM 1639 C C . MET B 1 76 ? -0.562 -15.989 -21.553 1.00 10.02 76 MET B C 1
ATOM 1640 O O . MET B 1 76 ? 0.102 -16.182 -20.532 1.00 10.17 76 MET B O 1
ATOM 1645 N N . GLU B 1 77 ? -0.303 -16.608 -22.705 1.00 8.11 77 GLU B N 1
ATOM 1646 C CA . GLU B 1 77 ? 0.847 -17.478 -22.849 1.00 8.80 77 GLU B CA 1
ATOM 1647 C C . GLU B 1 77 ? 1.367 -17.441 -24.243 1.00 10.05 77 GLU B C 1
ATOM 1648 O O . GLU B 1 77 ? 0.629 -17.138 -25.179 1.00 10.78 77 GLU B O 1
ATOM 1654 N N . GLY B 1 78 ? 2.638 -17.734 -24.388 1.00 8.90 78 GLY B N 1
ATOM 1655 C CA . GLY B 1 78 ? 3.234 -17.712 -25.710 1.00 9.15 78 GLY B CA 1
ATOM 1656 C C . GLY B 1 78 ? 4.681 -18.115 -25.722 1.00 11.03 78 GLY B C 1
ATOM 1657 O O . GLY B 1 78 ? 5.177 -18.699 -24.753 1.00 10.16 78 GLY B O 1
ATOM 1658 N N . HIS B 1 79 ? 5.366 -17.789 -26.838 1.00 8.55 79 HIS B N 1
ATOM 1659 C CA . HIS B 1 79 ? 6.775 -18.103 -27.028 1.00 8.45 79 HIS B CA 1
ATOM 1660 C C . HIS B 1 79 ? 7.560 -16.903 -27.493 1.00 11.06 79 HIS B C 1
ATOM 1661 O O . HIS B 1 79 ? 7.100 -16.176 -28.383 1.00 10.70 79 HIS B O 1
ATOM 1668 N N . VAL B 1 80 ? 8.760 -16.716 -26.919 1.00 8.92 80 VAL B N 1
ATOM 1669 C CA . VAL B 1 80 ? 9.750 -15.728 -27.376 1.00 7.90 80 VAL B CA 1
ATOM 1670 C C . VAL B 1 80 ? 10.627 -16.544 -28.323 1.00 12.24 80 VAL B C 1
ATOM 1671 O O . VAL B 1 80 ? 11.123 -17.609 -27.935 1.00 12.12 80 VAL B O 1
ATOM 1675 N N . VAL B 1 81 ? 10.797 -16.081 -29.564 1.00 10.12 81 VAL B N 1
ATOM 1676 C CA . VAL B 1 81 ? 11.484 -16.863 -30.584 1.00 9.56 81 VAL B CA 1
ATOM 1677 C C . VAL B 1 81 ? 12.521 -16.103 -31.358 1.00 12.92 81 VAL B C 1
ATOM 1678 O O . VAL B 1 81 ? 12.521 -14.864 -31.376 1.00 11.98 81 VAL B O 1
ATOM 1682 N N . ASP B 1 82 ? 13.381 -16.870 -32.054 1.00 12.25 82 ASP B N 1
ATOM 1683 C CA A ASP B 1 82 ? 14.368 -16.304 -32.964 0.50 12.61 82 ASP B CA 1
ATOM 1684 C CA B ASP B 1 82 ? 14.357 -16.290 -32.959 0.50 12.44 82 ASP B CA 1
ATOM 1685 C C . ASP B 1 82 ? 13.733 -16.388 -34.354 1.00 15.85 82 ASP B C 1
ATOM 1686 O O . ASP B 1 82 ? 13.349 -17.479 -34.790 1.00 17.51 82 ASP B O 1
ATOM 1695 N N . TYR B 1 83 ? 13.552 -15.238 -35.024 1.00 12.64 83 TYR B N 1
ATOM 1696 C CA . TYR B 1 83 ? 12.948 -15.186 -36.349 1.00 11.95 83 TYR B CA 1
ATOM 1697 C C . TYR B 1 83 ? 13.909 -14.416 -37.237 1.00 16.42 83 TYR B C 1
ATOM 1698 O O . TYR B 1 83 ? 13.983 -13.190 -37.146 1.00 15.39 83 TYR B O 1
ATOM 1707 N N . PHE B 1 84 ? 14.699 -15.150 -38.050 1.00 15.49 84 PHE B N 1
ATOM 1708 C CA . PHE B 1 84 ? 15.745 -14.547 -38.896 1.00 16.47 84 PHE B CA 1
ATOM 1709 C C . PHE B 1 84 ? 16.701 -13.650 -38.074 1.00 21.67 84 PHE B C 1
ATOM 1710 O O . PHE B 1 84 ? 17.047 -12.549 -38.502 1.00 22.26 84 PHE B O 1
ATOM 1718 N N . GLY B 1 85 ? 17.085 -14.101 -36.885 1.00 18.37 85 GLY B N 1
ATOM 1719 C CA . GLY B 1 85 ? 17.969 -13.301 -36.042 1.00 19.69 85 GLY B CA 1
ATOM 1720 C C . GLY B 1 85 ? 17.300 -12.282 -35.131 1.00 24.12 85 GLY B C 1
ATOM 1721 O O . GLY B 1 85 ? 17.943 -11.815 -34.189 1.00 26.41 85 GLY B O 1
ATOM 1722 N N . LEU B 1 86 ? 16.022 -11.902 -35.397 1.00 17.39 86 LEU B N 1
ATOM 1723 C CA . LEU B 1 86 ? 15.276 -11.011 -34.496 1.00 15.20 86 LEU B CA 1
ATOM 1724 C C . LEU B 1 86 ? 14.759 -11.858 -33.337 1.00 16.85 86 LEU B C 1
ATOM 1725 O O . LEU B 1 86 ? 14.497 -13.044 -33.534 1.00 17.44 86 LEU B O 1
ATOM 1730 N N . THR B 1 87 ? 14.568 -11.261 -32.158 1.00 11.51 87 THR B N 1
ATOM 1731 C CA . THR B 1 87 ? 13.982 -11.952 -31.004 1.00 10.62 87 THR B CA 1
ATOM 1732 C C . THR B 1 87 ? 12.602 -11.309 -30.827 1.00 12.02 87 THR B C 1
ATOM 1733 O O . THR B 1 87 ? 12.517 -10.135 -30.470 1.00 12.39 87 THR B O 1
ATOM 1737 N N . ILE B 1 88 ? 11.531 -12.051 -31.127 1.00 8.83 88 ILE B N 1
ATOM 1738 C CA . ILE B 1 88 ? 10.164 -11.502 -31.123 1.00 8.45 88 ILE B CA 1
ATOM 1739 C C . ILE B 1 88 ? 9.171 -12.517 -30.521 1.00 10.84 88 ILE B C 1
ATOM 1740 O O . ILE B 1 88 ? 9.564 -13.613 -30.117 1.00 10.43 88 ILE B O 1
ATOM 1745 N N . ILE B 1 89 ? 7.878 -12.167 -30.512 1.00 7.83 89 ILE B N 1
ATOM 1746 C CA . ILE B 1 89 ? 6.829 -13.092 -30.053 1.00 6.74 89 ILE B CA 1
ATOM 1747 C C . ILE B 1 89 ? 6.426 -13.961 -31.259 1.00 10.23 89 ILE B C 1
ATOM 1748 O O . ILE B 1 89 ? 5.990 -13.443 -32.299 1.00 10.42 89 ILE B O 1
ATOM 1753 N N . GLY B 1 90 ? 6.594 -15.279 -31.112 1.00 8.54 90 GLY B N 1
ATOM 1754 C CA . GLY B 1 90 ? 6.310 -16.218 -32.189 1.00 8.51 90 GLY B CA 1
ATOM 1755 C C . GLY B 1 90 ? 4.981 -16.933 -32.068 1.00 10.39 90 GLY B C 1
ATOM 1756 O O . GLY B 1 90 ? 4.450 -17.408 -33.077 1.00 10.66 90 GLY B O 1
ATOM 1757 N N . LYS B 1 91 ? 4.444 -17.036 -30.826 1.00 8.48 91 LYS B N 1
ATOM 1758 C CA . LYS B 1 91 ? 3.164 -17.688 -30.547 1.00 8.10 91 LYS B CA 1
ATOM 1759 C C . LYS B 1 91 ? 2.492 -16.941 -29.420 1.00 9.33 91 LYS B C 1
ATOM 1760 O O . LYS B 1 91 ? 3.174 -16.460 -28.512 1.00 8.96 91 LYS B O 1
ATOM 1766 N N . LEU B 1 92 ? 1.153 -16.821 -29.476 1.00 7.50 92 LEU B N 1
ATOM 1767 C CA . LEU B 1 92 ? 0.416 -16.127 -28.440 1.00 7.50 92 LEU B CA 1
ATOM 1768 C C . LEU B 1 92 ? -0.993 -16.700 -28.299 1.00 10.02 92 LEU B C 1
ATOM 1769 O O . LEU B 1 92 ? -1.649 -16.998 -29.300 1.00 9.32 92 LEU B O 1
ATOM 1774 N N . THR B 1 93 ? -1.459 -16.801 -27.048 1.00 8.02 93 THR B N 1
ATOM 1775 C CA . THR B 1 93 ? -2.799 -17.238 -26.689 1.00 7.79 93 THR B CA 1
ATOM 1776 C C . THR B 1 93 ? -3.308 -16.327 -25.586 1.00 10.37 93 THR B C 1
ATOM 1777 O O . THR B 1 93 ? -2.534 -15.935 -24.690 1.00 9.67 93 THR B O 1
ATOM 1781 N N . LEU B 1 94 ? -4.607 -16.005 -25.633 1.00 8.67 94 LEU B N 1
ATOM 1782 C CA . LEU B 1 94 ? -5.297 -15.309 -24.543 1.00 8.61 94 LEU B CA 1
ATOM 1783 C C . LEU B 1 94 ? -6.413 -16.226 -24.099 1.00 11.89 94 LEU B C 1
ATOM 1784 O O . LEU B 1 94 ? -7.155 -16.734 -24.955 1.00 11.28 94 LEU B O 1
ATOM 1789 N N . THR B 1 95 ? -6.540 -16.458 -22.785 1.00 8.36 95 THR B N 1
ATOM 1790 C CA . THR B 1 95 ? -7.613 -17.308 -22.281 1.00 7.98 95 THR B CA 1
ATOM 1791 C C . THR B 1 95 ? -8.511 -16.478 -21.398 1.00 12.05 95 THR B C 1
ATOM 1792 O O . THR B 1 95 ? -8.023 -15.698 -20.574 1.00 10.30 95 THR B O 1
ATOM 1796 N N . THR B 1 96 ? -9.822 -16.579 -21.616 1.00 10.23 96 THR B N 1
ATOM 1797 C CA . THR B 1 96 ? -10.794 -15.874 -20.789 1.00 10.23 96 THR B CA 1
ATOM 1798 C C . THR B 1 96 ? -11.420 -16.864 -19.815 1.00 14.20 96 THR B C 1
ATOM 1799 O O . THR B 1 96 ? -11.094 -18.049 -19.831 1.00 13.42 96 THR B O 1
ATOM 1803 N N . ASN B 1 97 ? -12.373 -16.384 -19.001 1.00 14.13 97 ASN B N 1
ATOM 1804 C CA . ASN B 1 97 ? -13.107 -17.257 -18.086 1.00 14.02 97 ASN B CA 1
ATOM 1805 C C . ASN B 1 97 ? -14.057 -18.184 -18.866 1.00 18.30 97 ASN B C 1
ATOM 1806 O O . ASN B 1 97 ? -14.615 -19.114 -18.277 1.00 19.34 97 ASN B O 1
ATOM 1811 N N . ARG B 1 98 ? -14.224 -17.949 -20.185 1.00 13.80 98 ARG B N 1
ATOM 1812 C CA . ARG B 1 98 ? -15.135 -18.762 -20.999 1.00 13.89 98 ARG B CA 1
ATOM 1813 C C . ARG B 1 98 ? -14.518 -19.443 -22.218 1.00 17.96 98 ARG B C 1
ATOM 1814 O O . ARG B 1 98 ? -15.013 -20.501 -22.636 1.00 17.63 98 ARG B O 1
ATOM 1822 N N . ARG B 1 99 ? -13.492 -18.826 -22.830 1.00 13.04 99 ARG B N 1
ATOM 1823 C CA . ARG B 1 99 ? -12.961 -19.303 -24.098 1.00 12.91 99 ARG B CA 1
ATOM 1824 C C . ARG B 1 99 ? -11.446 -19.197 -24.196 1.00 14.64 99 ARG B C 1
ATOM 1825 O O . ARG B 1 99 ? -10.833 -18.402 -23.481 1.00 14.44 99 ARG B O 1
ATOM 1833 N N . THR B 1 100 ? -10.856 -19.937 -25.146 1.00 9.18 100 THR B N 1
ATOM 1834 C CA . THR B 1 100 ? -9.433 -19.841 -25.469 1.00 8.25 100 THR B CA 1
ATOM 1835 C C . THR B 1 100 ? -9.321 -19.193 -26.842 1.00 10.64 100 THR B C 1
ATOM 1836 O O . THR B 1 100 ? -9.937 -19.665 -27.798 1.00 10.08 100 THR B O 1
ATOM 1840 N N . PHE B 1 101 ? -8.558 -18.105 -26.931 1.00 8.61 101 PHE B N 1
ATOM 1841 C CA . PHE B 1 101 ? -8.306 -17.358 -28.162 1.00 7.77 101 PHE B CA 1
ATOM 1842 C C . PHE B 1 101 ? -6.880 -17.668 -28.583 1.00 11.20 101 PHE B C 1
ATOM 1843 O O . PHE B 1 101 ? -5.904 -17.176 -28.000 1.00 10.65 101 PHE B O 1
ATOM 1851 N N . GLY B 1 102 ? -6.762 -18.549 -29.556 1.00 9.21 102 GLY B N 1
ATOM 1852 C CA . GLY B 1 102 ? -5.476 -19.031 -30.010 1.00 8.74 102 GLY B CA 1
ATOM 1853 C C . GLY B 1 102 ? -5.283 -20.505 -29.702 1.00 12.10 102 GLY B C 1
ATOM 1854 O O . GLY B 1 102 ? -6.248 -21.207 -29.386 1.00 13.40 102 GLY B O 1
ATOM 1855 N N . PRO B 1 103 ? -4.051 -21.014 -29.807 1.00 10.18 103 PRO B N 1
ATOM 1856 C CA . PRO B 1 103 ? -2.805 -20.293 -30.114 1.00 9.87 103 PRO B CA 1
ATOM 1857 C C . PRO B 1 103 ? -2.694 -19.821 -31.552 1.00 12.28 103 PRO B C 1
ATOM 1858 O O . PRO B 1 103 ? -3.210 -20.459 -32.474 1.00 11.95 103 PRO B O 1
ATOM 1862 N N . PHE B 1 104 ? -2.020 -18.686 -31.734 1.00 8.96 104 PHE B N 1
ATOM 1863 C CA . PHE B 1 104 ? -1.704 -18.134 -33.046 1.00 8.77 104 PHE B CA 1
ATOM 1864 C C . PHE B 1 104 ? -0.199 -18.091 -33.188 1.00 10.09 104 PHE B C 1
ATOM 1865 O O . PHE B 1 104 ? 0.512 -17.938 -32.187 1.00 9.92 104 PHE B O 1
ATOM 1873 N N . GLY B 1 105 ? 0.283 -18.232 -34.418 1.00 9.75 105 GLY B N 1
ATOM 1874 C CA . GLY B 1 105 ? 1.713 -18.251 -34.682 1.00 10.10 105 GLY B CA 1
ATOM 1875 C C . GLY B 1 105 ? 2.211 -19.676 -34.785 1.00 14.18 105 GLY B C 1
ATOM 1876 O O . GLY B 1 105 ? 1.544 -20.603 -34.318 1.00 14.95 105 GLY B O 1
ATOM 1877 N N . ALA B 1 106 ? 3.375 -19.869 -35.409 1.00 11.95 106 ALA B N 1
ATOM 1878 C CA . ALA B 1 106 ? 3.911 -21.215 -35.629 1.00 12.57 106 ALA B CA 1
ATOM 1879 C C . ALA B 1 106 ? 5.264 -21.486 -34.976 1.00 17.30 106 ALA B C 1
ATOM 1880 O O . ALA B 1 106 ? 5.606 -22.650 -34.750 1.00 18.86 106 ALA B O 1
ATOM 1882 N N . TYR B 1 107 ? 6.045 -20.439 -34.687 1.00 13.12 107 TYR B N 1
ATOM 1883 C CA . TYR B 1 107 ? 7.375 -20.595 -34.107 1.00 12.51 107 TYR B CA 1
ATOM 1884 C C . TYR B 1 107 ? 7.369 -20.785 -32.601 1.00 15.39 107 TYR B C 1
ATOM 1885 O O . TYR B 1 107 ? 6.587 -20.148 -31.895 1.00 14.74 107 TYR B O 1
ATOM 1894 N N . GLU B 1 108 ? 8.285 -21.634 -32.102 1.00 13.50 108 GLU B N 1
ATOM 1895 C CA . GLU B 1 108 ? 8.461 -21.844 -30.671 1.00 13.05 108 GLU B CA 1
ATOM 1896 C C . GLU B 1 108 ? 9.894 -21.479 -30.261 1.00 14.78 108 G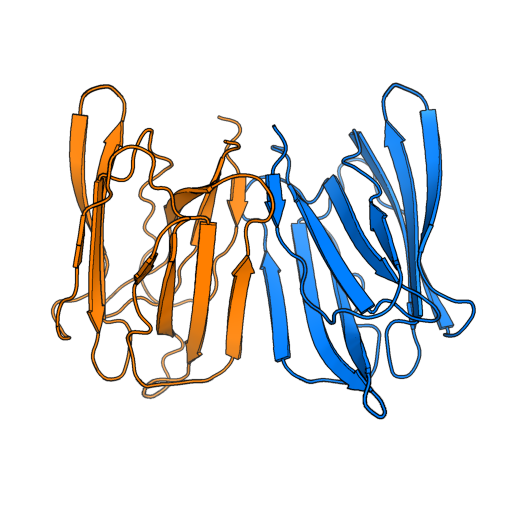LU B C 1
ATOM 1897 O O . GLU B 1 108 ? 10.778 -21.320 -31.119 1.00 14.91 108 GLU B O 1
ATOM 1903 N N . GLY B 1 109 ? 10.098 -21.291 -28.970 1.00 12.73 109 GLY B N 1
ATOM 1904 C CA . GLY B 1 109 ? 11.397 -20.915 -28.430 1.00 12.56 109 GLY B CA 1
ATOM 1905 C C . GLY B 1 109 ? 11.383 -21.003 -26.927 1.00 15.67 109 GLY B C 1
ATOM 1906 O O . GLY B 1 109 ? 11.365 -22.112 -26.375 1.00 16.99 109 GLY B O 1
ATOM 1907 N N . THR B 1 110 ? 11.344 -19.840 -26.253 1.00 10.83 110 THR B N 1
ATOM 1908 C CA . THR B 1 110 ? 11.307 -19.799 -24.796 1.00 10.37 110 THR B CA 1
ATOM 1909 C C . THR B 1 110 ? 9.873 -19.492 -24.371 1.00 13.36 110 THR B C 1
ATOM 1910 O O . THR B 1 110 ? 9.388 -18.401 -24.659 1.00 12.22 110 THR B O 1
ATOM 1914 N N . PRO B 1 111 ? 9.151 -20.438 -23.747 1.00 10.05 111 PRO B N 1
ATOM 1915 C CA . PRO B 1 111 ? 7.770 -20.144 -23.360 1.00 9.70 111 PRO B CA 1
ATOM 1916 C C . PRO B 1 111 ? 7.654 -19.176 -22.201 1.00 12.28 111 PRO B C 1
ATOM 1917 O O . PRO B 1 111 ? 8.558 -19.055 -21.375 1.00 12.85 111 PRO B O 1
ATOM 1921 N N . PHE B 1 112 ? 6.522 -18.474 -22.164 1.00 8.89 112 PHE B N 1
ATOM 1922 C CA . PHE B 1 112 ? 6.134 -17.601 -21.064 1.00 8.78 112 PHE B CA 1
ATOM 1923 C C . PHE B 1 112 ? 4.654 -17.846 -20.799 1.00 10.90 112 PHE B C 1
ATOM 1924 O O . PHE B 1 112 ? 3.893 -18.211 -21.717 1.00 9.62 112 PHE B O 1
ATOM 1932 N N . SER B 1 113 ? 4.235 -17.659 -19.544 1.00 8.96 113 SER B N 1
ATOM 1933 C CA . SER B 1 113 ? 2.851 -17.875 -19.165 1.00 8.18 113 SER B CA 1
ATOM 1934 C C . SER B 1 113 ? 2.497 -17.032 -17.969 1.00 11.44 113 SER B C 1
ATOM 1935 O O . SER B 1 113 ? 3.286 -16.938 -17.009 1.00 11.20 113 SER B O 1
ATOM 1938 N N . ILE B 1 114 ? 1.310 -16.399 -18.030 1.00 9.27 114 ILE B N 1
ATOM 1939 C CA . ILE B 1 114 ? 0.788 -15.539 -16.970 1.00 9.79 114 ILE B CA 1
ATOM 1940 C C . ILE B 1 114 ? -0.580 -16.050 -16.553 1.00 11.55 114 ILE B C 1
ATOM 1941 O O . ILE B 1 114 ? -1.592 -15.532 -17.021 1.00 12.22 114 ILE B O 1
ATOM 1946 N N . PRO B 1 115 ? -0.632 -17.078 -15.695 1.00 9.44 115 PRO B N 1
ATOM 1947 C CA . PRO B 1 115 ? -1.940 -17.568 -15.228 1.00 9.85 115 PRO B CA 1
ATOM 1948 C C . PRO B 1 115 ? -2.450 -16.678 -14.095 1.00 12.58 115 PRO B C 1
ATOM 1949 O O . PRO B 1 115 ? -1.825 -16.612 -13.036 1.00 14.47 115 PRO B O 1
ATOM 1953 N N . VAL B 1 116 ? -3.543 -15.953 -14.311 1.00 9.21 116 VAL B N 1
ATOM 1954 C CA . VAL B 1 116 ? -4.053 -15.071 -13.265 1.00 8.50 116 VAL B CA 1
ATOM 1955 C C . VAL B 1 116 ? -5.018 -15.878 -12.390 1.00 12.47 116 VAL B C 1
ATOM 1956 O O . VAL B 1 116 ? -6.149 -16.165 -12.807 1.00 12.42 116 VAL B O 1
ATOM 1960 N N . ALA B 1 117 ? -4.538 -16.307 -11.206 1.00 10.95 117 ALA B N 1
ATOM 1961 C CA . ALA B 1 117 ? -5.346 -17.089 -10.263 1.00 11.28 117 ALA B CA 1
ATOM 1962 C C . ALA B 1 117 ? -6.439 -16.234 -9.634 1.00 14.17 117 ALA B C 1
ATOM 1963 O O . ALA B 1 117 ? -7.525 -16.738 -9.338 1.00 15.23 117 ALA B O 1
ATOM 1965 N N . GLU B 1 118 ? -6.147 -14.953 -9.403 1.00 11.16 118 GLU B N 1
ATOM 1966 C CA . GLU B 1 118 ? -7.100 -13.998 -8.835 1.00 11.23 118 GLU B CA 1
ATOM 1967 C C . GLU B 1 118 ? -6.844 -12.657 -9.494 1.00 13.13 118 GLU B C 1
ATOM 1968 O O . GLU B 1 118 ? -5.718 -12.148 -9.453 1.00 12.22 118 GLU B O 1
ATOM 1974 N N . GLY B 1 119 ? -7.877 -12.119 -10.128 1.00 11.01 119 GLY B N 1
ATOM 1975 C CA . GLY B 1 119 ? -7.792 -10.864 -10.853 1.00 10.84 119 GLY B CA 1
ATOM 1976 C C . GLY B 1 119 ? -7.991 -11.059 -12.342 1.00 12.76 119 GLY B C 1
ATOM 1977 O O . GLY B 1 119 ? -8.436 -12.127 -12.784 1.00 12.00 119 GLY B O 1
ATOM 1978 N N . LYS B 1 120 ? -7.645 -10.025 -13.131 1.00 9.59 120 LYS B N 1
ATOM 1979 C CA . LYS B 1 120 ? -7.795 -10.045 -14.583 1.00 9.20 120 LYS B CA 1
ATOM 1980 C C . LYS B 1 120 ? -6.725 -9.253 -15.316 1.00 11.69 120 LYS B C 1
ATOM 1981 O O . LYS B 1 120 ? -6.101 -8.355 -14.743 1.00 10.70 120 LYS B O 1
ATOM 1987 N N . ILE B 1 121 ? -6.541 -9.575 -16.594 1.00 9.01 121 ILE B N 1
ATOM 1988 C CA . ILE B 1 121 ? -5.685 -8.809 -17.480 1.00 8.28 121 ILE B CA 1
ATOM 1989 C C . ILE B 1 121 ? -6.565 -7.670 -18.007 1.00 12.65 121 ILE B C 1
ATOM 1990 O O . ILE B 1 121 ? -7.649 -7.915 -18.567 1.00 12.40 121 ILE B O 1
ATOM 1995 N N . ALA B 1 122 ? -6.090 -6.427 -17.849 1.00 9.66 122 ALA B N 1
ATOM 1996 C CA . ALA B 1 122 ? -6.879 -5.250 -18.186 1.00 10.91 122 ALA B CA 1
ATOM 1997 C C . ALA B 1 122 ? -6.272 -4.331 -19.225 1.00 13.21 122 ALA B C 1
ATOM 1998 O O . ALA B 1 122 ? -6.780 -3.231 -19.448 1.00 13.89 122 ALA B O 1
ATOM 2000 N N . GLY B 1 123 ? -5.210 -4.769 -19.874 1.00 8.81 123 GLY B N 1
ATOM 2001 C CA . GLY B 1 123 ? -4.545 -3.937 -20.863 1.00 8.90 123 GLY B CA 1
ATOM 2002 C C . GLY B 1 123 ? -3.210 -4.521 -21.245 1.00 10.11 123 GLY B C 1
ATOM 2003 O O . GLY B 1 123 ? -2.770 -5.519 -20.665 1.00 9.18 123 GLY B O 1
ATOM 2004 N N . PHE B 1 124 ? -2.560 -3.888 -22.215 1.00 7.66 124 PHE B N 1
ATOM 2005 C CA . PHE B 1 124 ? -1.310 -4.396 -22.775 1.00 7.35 124 PHE B CA 1
ATOM 2006 C C . PHE B 1 124 ? -0.298 -3.292 -23.000 1.00 10.10 124 PHE B C 1
ATOM 2007 O O . PHE B 1 124 ? -0.657 -2.118 -23.163 1.00 9.86 124 PHE B O 1
ATOM 2015 N N . PHE B 1 125 ? 0.967 -3.681 -23.054 1.00 7.16 125 PHE B N 1
ATOM 2016 C CA . PHE B 1 125 ? 2.061 -2.804 -23.434 1.00 7.04 125 PHE B CA 1
ATOM 2017 C C . PHE B 1 125 ? 3.130 -3.686 -24.072 1.00 9.83 125 PHE B C 1
ATOM 2018 O O . PHE B 1 125 ? 3.026 -4.912 -23.998 1.00 8.70 125 PHE B O 1
ATOM 2026 N N . GLY B 1 126 ? 4.134 -3.088 -24.696 1.00 8.34 126 GLY B N 1
ATOM 2027 C CA . GLY B 1 126 ? 5.191 -3.902 -25.295 1.00 7.67 126 GLY B CA 1
ATOM 2028 C C . GLY B 1 126 ? 6.070 -3.120 -26.231 1.00 9.86 126 GLY B C 1
ATOM 2029 O O . GLY B 1 126 ? 6.230 -1.908 -26.060 1.00 10.02 126 GLY B O 1
ATOM 2030 N N . ARG B 1 127 ? 6.648 -3.826 -27.207 1.00 7.57 127 ARG B N 1
ATOM 2031 C CA A ARG B 1 127 ? 7.499 -3.243 -28.244 0.50 7.62 127 ARG B CA 1
ATOM 2032 C CA B ARG B 1 127 ? 7.457 -3.212 -28.260 0.50 7.65 127 ARG B CA 1
ATOM 2033 C C . ARG B 1 127 ? 7.014 -3.782 -29.586 1.00 10.82 127 ARG B C 1
ATOM 2034 O O . ARG B 1 127 ? 6.546 -4.923 -29.647 1.00 9.83 127 ARG B O 1
ATOM 2049 N N . ALA B 1 128 ? 7.103 -2.981 -30.643 1.00 8.86 128 ALA B N 1
ATOM 2050 C CA . ALA B 1 128 ? 6.642 -3.422 -31.966 1.00 8.61 128 ALA B CA 1
ATOM 2051 C C . ALA B 1 128 ? 7.302 -2.631 -33.062 1.00 12.04 128 ALA B C 1
ATOM 2052 O O . ALA B 1 128 ? 7.681 -1.484 -32.848 1.00 12.19 128 ALA B O 1
ATOM 2054 N N . GLY B 1 129 ? 7.400 -3.245 -34.229 1.00 9.45 129 GLY B N 1
ATOM 2055 C CA . GLY B 1 129 ? 7.945 -2.612 -35.427 1.00 9.16 129 GLY B CA 1
ATOM 2056 C C . GLY B 1 129 ? 7.219 -3.251 -36.593 1.00 11.54 129 GLY B C 1
ATOM 2057 O O . GLY B 1 129 ? 6.016 -3.029 -36.762 1.00 13.03 129 GLY B O 1
ATOM 2058 N N . SER B 1 130 ? 7.909 -4.135 -37.336 1.00 8.96 130 SER B N 1
ATOM 2059 C CA . SER B 1 130 ? 7.251 -4.926 -38.377 1.00 7.95 130 SER B CA 1
ATOM 2060 C C . SER B 1 130 ? 6.345 -5.959 -37.694 1.00 10.39 130 SER B C 1
ATOM 2061 O O . SER B 1 130 ? 5.314 -6.360 -38.246 1.00 9.92 130 SER B O 1
ATOM 2064 N N . PHE B 1 131 ? 6.775 -6.420 -36.501 1.00 8.45 131 PHE B N 1
ATOM 2065 C CA . PHE B 1 131 ? 6.075 -7.465 -35.748 1.00 7.24 131 PHE B CA 1
ATOM 2066 C C . PHE B 1 131 ? 5.916 -7.080 -34.289 1.00 10.52 131 PHE B C 1
ATOM 2067 O O . PHE B 1 131 ? 6.296 -5.972 -33.898 1.00 9.94 131 PHE B O 1
ATOM 2075 N N . ILE B 1 132 ? 5.387 -8.014 -33.468 1.00 7.91 132 ILE B N 1
ATOM 2076 C CA . ILE B 1 132 ? 5.321 -7.775 -32.032 1.00 7.11 132 ILE B CA 1
ATOM 2077 C C . ILE B 1 132 ? 6.622 -8.291 -31.419 1.00 9.76 132 ILE B C 1
ATOM 2078 O O . ILE B 1 132 ? 6.800 -9.500 -31.257 1.00 8.98 132 ILE B O 1
ATOM 2083 N N . ASP B 1 133 ? 7.555 -7.372 -31.101 1.00 7.89 133 ASP B N 1
ATOM 2084 C CA . ASP B 1 133 ? 8.840 -7.733 -30.504 1.00 7.31 133 ASP B CA 1
ATOM 2085 C C . ASP B 1 133 ? 8.674 -8.213 -29.074 1.00 9.76 133 ASP B C 1
ATOM 2086 O O . ASP B 1 133 ? 9.395 -9.111 -28.637 1.00 9.54 133 ASP B O 1
ATOM 2091 N N . ALA B 1 134 ? 7.781 -7.554 -28.317 1.00 7.81 134 ALA B N 1
ATOM 2092 C CA . ALA B 1 134 ? 7.610 -7.846 -26.894 1.00 7.52 134 ALA B CA 1
ATOM 2093 C C . ALA B 1 134 ? 6.222 -7.483 -26.429 1.00 8.98 134 ALA B C 1
ATOM 2094 O O . ALA B 1 134 ? 5.560 -6.619 -27.026 1.00 8.32 134 ALA B O 1
ATOM 2096 N N . ILE B 1 135 ? 5.770 -8.139 -25.361 1.00 7.47 135 ILE B N 1
ATOM 2097 C CA . ILE B 1 135 ? 4.432 -7.900 -24.846 1.00 6.97 135 ILE B CA 1
ATOM 2098 C C . ILE B 1 135 ? 4.410 -8.009 -23.325 1.00 8.97 135 ILE B C 1
ATOM 2099 O O . ILE B 1 135 ? 5.231 -8.707 -22.732 1.00 8.93 135 ILE B O 1
ATOM 2104 N N . GLY B 1 136 ? 3.473 -7.300 -22.727 1.00 7.26 136 GLY B N 1
ATOM 2105 C CA . GLY B 1 136 ? 3.235 -7.287 -21.292 1.00 6.97 136 GLY B CA 1
ATOM 2106 C C . GLY B 1 136 ? 1.787 -6.955 -21.039 1.00 8.01 136 GLY B C 1
ATOM 2107 O O . GLY B 1 136 ? 1.057 -6.550 -21.962 1.00 7.23 136 GLY B O 1
ATOM 2108 N N . VAL B 1 137 ? 1.349 -7.130 -19.781 1.00 6.75 137 VAL B N 1
ATOM 2109 C CA . VAL B 1 137 ? -0.039 -6.870 -19.422 1.00 6.57 137 VAL B CA 1
ATOM 2110 C C . VAL B 1 137 ? -0.217 -6.040 -18.171 1.00 8.28 137 VAL B C 1
ATOM 2111 O O . VAL B 1 137 ? 0.629 -6.074 -17.277 1.00 7.49 137 VAL B O 1
ATOM 2115 N N . TYR B 1 138 ? -1.352 -5.325 -18.102 1.00 6.79 138 TYR B N 1
ATOM 2116 C CA . TYR B 1 138 ? -1.806 -4.650 -16.894 1.00 6.24 138 TYR B CA 1
ATOM 2117 C C . TYR B 1 138 ? -2.692 -5.642 -16.145 1.00 9.38 138 TYR B C 1
ATOM 2118 O O . TYR B 1 138 ? -3.451 -6.398 -16.773 1.00 8.91 138 TYR B O 1
ATOM 2127 N N . LEU B 1 139 ? -2.632 -5.610 -14.809 1.00 8.01 139 LEU B N 1
ATOM 2128 C CA . LEU B 1 139 ? -3.451 -6.482 -13.967 1.00 7.63 139 LEU B CA 1
ATOM 2129 C C . LEU B 1 139 ? -4.321 -5.652 -13.051 1.00 11.12 139 LEU B C 1
ATOM 2130 O O . LEU B 1 139 ? -3.908 -4.584 -12.611 1.00 10.01 139 LEU B O 1
ATOM 2135 N N . MET B 1 140 ? -5.527 -6.152 -12.766 1.00 10.41 140 MET B N 1
ATOM 2136 C CA . MET B 1 140 ? -6.485 -5.518 -11.855 1.00 12.38 140 MET B CA 1
ATOM 2137 C C . MET B 1 140 ? -7.192 -6.606 -11.081 1.00 17.10 140 MET B C 1
ATOM 2138 O O . MET B 1 140 ? -7.313 -7.719 -11.591 1.00 15.34 140 MET B O 1
ATOM 2143 N N . PRO B 1 141 ? -7.733 -6.336 -9.875 1.00 15.63 141 PRO B N 1
ATOM 2144 C CA . PRO B 1 141 ? -8.541 -7.374 -9.222 1.00 16.32 141 PRO B CA 1
ATOM 2145 C C . PRO B 1 141 ? -9.911 -7.478 -9.894 1.00 20.63 141 PRO B C 1
ATOM 2146 O O . PRO B 1 141 ? -10.282 -6.626 -10.712 1.00 19.73 141 PRO B O 1
ATOM 2150 N N . ASN B 1 142 ? -10.658 -8.541 -9.571 1.00 19.94 142 ASN B N 1
ATOM 2151 C CA . ASN B 1 142 ? -12.023 -8.714 -10.080 1.00 34.34 142 ASN B CA 1
ATOM 2152 C C . ASN B 1 142 ? -13.025 -8.132 -9.087 1.00 67.49 142 ASN B C 1
ATOM 2153 O O . ASN B 1 142 ? -12.893 -8.350 -7.883 1.00 36.65 142 ASN B O 1
#

Nearest PDB structures (foldseek):
  7kmu-assembly1_A  TM=1.007E+00  e=5.628E-26  Musa acuminata
  7kmv-assembly5_I  TM=1.002E+00  e=1.596E-24  Musa acuminata
  4piu-assembly1_A  TM=9.833E-01  e=1.333E-19  Musa acuminata
  2bmy-assembly1_A  TM=9.878E-01  e=2.818E-19  Musa acuminata
  4pit-assembly2_D  TM=9.701E-01  e=1.987E-19  Musa acuminata

Secondary structure (DSSP, 8-state):
---EEEEEE-S-SEEEE----SEEEEEEEEESSSEEEEEEEEEETTEEEEEEEE-S-SEEEEEEPPTT--EEEEEEEEEEETTEEEEEEEEEEESS-EEEEE-S--SEEEE--EEESEEEEEEEEESSSEEEEEEEEE--/---EEEEEEE-S-SEEEE----SEEEEEEEEESSSEEEEEEEEEETTEEEEEEEE-S-SEEEEEEPPTT--EEEEEEEEEEETTEEEEEEEEEEESS-EEEEE-S--SEEEEEEEEESEEEEEEEEESSSEEEEEEEEE--

Foldseek 3Di:
DFDKFDKDFDDDAAKWWPDFAPFWFKKKWFEDQATAKIKTWGHHPHDIDIDIFGADHGDIDMDGADVVKAWFKKKFAQFQDVNAGATAWIWTQIPPGIGDGGHNGHDHMDMDGHPFWGFGTKIAGYDSGGRIIMTITGGD/DPWDKDDKDFFPDFAKWWPDFAPFWFKKKWFEDQATAKIKTWGHHPRDTDIDIFGADHGDIDMDGDDVVKFWFKKKFAFDQDVNATATAWIWTQIPPGIRDGGGNDHDHMDMDGRPFWGFGTKIAGYDNGGRIIMTITDGD